Protein AF-A0A972QP49-F1 (afdb_monomer_lite)

Sequence (184 aa):
MRCVERIPEIHWDFEPEIQDFLKHLTIIGGDRYFTYPRGTHGQELFQLDYVVWTLRRYCQDLHWLKNLGEGHRDDRYNDYIRRLQSEDCRKKANKFRLFHKGHLEKVLDTKKFLTQREQLVYKNFYYGSYKKHKMKFQSTATSATPSHFLHPALYPWMKERVKLSSEVKDHFETGSKHLRRADP

Secondary structure (DSSP, 8-state):
-TTTTT-TT------HHHHHHHHHHHHHHH-TT--S-EEE-S-HHHHHHHHHHHHHTT-S-SHHHHHS-SS-HHHHHHHHHHHHHSHHHHHTGGG---SS--HHHHHHH-GGGHHHHHHHHTT-SSSSSS-----------EEE--HHHH-GGGHHHHHHHS---HHHHHHHHH-------B--

pLDDT: mean 83.38, std 10.48, range [48.72, 93.19]

Foldseek 3Di:
DVVVPPPPLADQPDDVLLVLLVVLCVVVVVCPPQLFKAKDFQCNVQSVLVNVLSVVLVPAPLVVQQVPDPDCRVVSSVVSSCVSNDPVCVVPQQPDAYPPHDPVNCCQPDPPNVVVLCVNPPPHQRHDPDGDDDDDGDGDMDIDGDPCVVPVVCVVVCVVPDDDDPLSVCCSPVVDPDDDYSYD

Structure (mmCIF, N/CA/C/O backbone):
data_AF-A0A972QP49-F1
#
_entry.id   AF-A0A972QP49-F1
#
loop_
_atom_site.group_PDB
_atom_site.id
_atom_site.type_symbol
_atom_site.label_atom_id
_atom_site.label_alt_id
_atom_site.label_comp_id
_atom_site.label_asym_id
_atom_site.label_entity_id
_atom_site.label_seq_id
_atom_site.pdbx_PDB_ins_code
_atom_site.Cartn_x
_atom_site.Cartn_y
_atom_site.Cartn_z
_atom_site.occupancy
_atom_site.B_iso_or_equiv
_atom_site.auth_seq_id
_atom_site.auth_comp_id
_atom_site.auth_asym_id
_atom_site.auth_atom_id
_atom_site.pdbx_PDB_model_num
ATOM 1 N N . MET A 1 1 ? 5.228 4.739 7.752 1.00 53.97 1 MET A N 1
ATOM 2 C CA . MET A 1 1 ? 6.006 5.420 6.690 1.00 53.97 1 MET A CA 1
ATOM 3 C C . MET A 1 1 ? 7.479 5.650 7.003 1.00 53.97 1 MET A C 1
ATOM 5 O O . MET A 1 1 ? 8.282 5.419 6.110 1.00 53.97 1 MET A O 1
ATOM 9 N N . ARG A 1 2 ? 7.860 5.988 8.248 1.00 56.00 2 ARG A N 1
ATOM 10 C CA . ARG A 1 2 ? 9.247 6.353 8.609 1.00 56.00 2 ARG A CA 1
ATOM 11 C C . ARG A 1 2 ? 10.360 5.393 8.152 1.00 56.00 2 ARG A C 1
ATOM 13 O O . ARG A 1 2 ? 11.491 5.833 8.053 1.00 56.00 2 ARG A O 1
ATOM 20 N N . CYS A 1 3 ? 10.099 4.104 7.915 1.00 58.59 3 CYS A N 1
ATOM 21 C CA . CYS A 1 3 ? 11.145 3.160 7.496 1.00 58.59 3 CYS A CA 1
ATOM 22 C C . CYS A 1 3 ? 11.527 3.280 6.013 1.00 58.59 3 CYS A C 1
ATOM 24 O O . CYS A 1 3 ? 12.680 3.054 5.675 1.00 58.59 3 CYS A O 1
ATOM 26 N N . VAL A 1 4 ? 10.579 3.636 5.142 1.00 63.41 4 VAL A N 1
ATOM 27 C CA . VAL A 1 4 ? 10.794 3.705 3.685 1.00 63.41 4 VAL A CA 1
ATOM 28 C C . VAL A 1 4 ? 11.496 5.019 3.318 1.00 63.41 4 VAL A C 1
ATOM 30 O O . VAL A 1 4 ? 12.467 5.028 2.570 1.00 63.41 4 VAL A O 1
ATOM 33 N N . GLU A 1 5 ? 11.091 6.112 3.965 1.00 67.25 5 GLU A N 1
ATOM 34 C CA . GLU A 1 5 ? 11.687 7.453 3.835 1.00 67.25 5 GLU A CA 1
ATOM 35 C C . GLU A 1 5 ? 13.118 7.550 4.393 1.00 67.25 5 GLU A C 1
ATOM 37 O O . GLU A 1 5 ? 13.826 8.511 4.118 1.00 67.25 5 GLU A O 1
ATOM 42 N N . ARG A 1 6 ? 13.558 6.563 5.184 1.00 70.19 6 ARG A N 1
ATOM 43 C CA . ARG A 1 6 ? 14.915 6.503 5.753 1.00 70.19 6 ARG A CA 1
ATOM 44 C C . ARG A 1 6 ? 15.971 5.998 4.780 1.00 70.19 6 ARG A C 1
ATOM 46 O O . ARG A 1 6 ? 17.138 6.002 5.150 1.00 70.19 6 ARG A O 1
ATOM 53 N N . ILE A 1 7 ? 15.586 5.539 3.590 1.00 73.19 7 ILE A N 1
ATOM 54 C CA . ILE A 1 7 ? 16.532 5.129 2.552 1.00 73.19 7 ILE A CA 1
ATOM 55 C C . ILE A 1 7 ? 17.026 6.417 1.879 1.00 73.19 7 ILE A C 1
ATOM 57 O O . ILE A 1 7 ? 16.285 6.990 1.082 1.00 73.19 7 ILE A O 1
ATOM 61 N N . PRO A 1 8 ? 18.242 6.902 2.199 1.00 68.12 8 PRO A N 1
ATOM 62 C CA . PRO A 1 8 ? 18.666 8.260 1.847 1.00 68.12 8 PRO A CA 1
ATOM 63 C C . PRO A 1 8 ? 18.851 8.451 0.338 1.00 68.12 8 PRO A C 1
ATOM 65 O O . PRO A 1 8 ? 18.890 9.569 -0.157 1.00 68.12 8 PRO A O 1
ATOM 68 N N . GLU A 1 9 ? 18.967 7.349 -0.395 1.00 71.00 9 GLU A N 1
ATOM 69 C CA . GLU A 1 9 ? 19.316 7.327 -1.810 1.00 71.00 9 GLU A CA 1
ATOM 70 C C . GLU A 1 9 ? 18.086 7.376 -2.726 1.00 71.00 9 GLU A C 1
ATOM 72 O O . GLU A 1 9 ? 18.223 7.585 -3.933 1.00 71.00 9 GLU A O 1
ATOM 77 N N . ILE A 1 10 ? 16.887 7.162 -2.173 1.00 72.56 10 ILE A N 1
ATOM 78 C CA . ILE A 1 10 ? 15.637 7.137 -2.930 1.00 72.56 10 ILE A CA 1
ATOM 79 C C . ILE A 1 10 ? 14.819 8.372 -2.572 1.00 72.56 10 ILE A C 1
ATOM 81 O O . ILE A 1 10 ? 14.261 8.484 -1.481 1.00 72.56 10 ILE A O 1
ATOM 85 N N . HIS A 1 11 ? 14.683 9.274 -3.540 1.00 79.06 11 HIS A N 1
ATOM 86 C CA . HIS A 1 11 ? 13.679 10.328 -3.482 1.00 79.06 11 HIS A CA 1
ATOM 87 C C . HIS A 1 11 ? 12.328 9.748 -3.907 1.00 79.06 11 HIS A C 1
ATOM 89 O O . HIS A 1 11 ? 12.090 9.457 -5.081 1.00 79.06 11 HIS A O 1
ATOM 95 N N . TRP A 1 12 ? 11.453 9.527 -2.934 1.00 81.75 12 TRP A N 1
ATOM 96 C CA . TRP A 1 12 ? 10.119 8.987 -3.173 1.00 81.75 12 TRP A CA 1
ATOM 97 C C . TRP A 1 12 ? 9.227 10.037 -3.841 1.00 81.75 12 TRP A C 1
ATOM 99 O O . TRP A 1 12 ? 9.130 11.164 -3.367 1.00 81.75 12 TRP A O 1
ATOM 109 N N . ASP A 1 13 ? 8.554 9.661 -4.929 1.00 87.88 13 ASP A N 1
ATOM 110 C CA . ASP A 1 13 ? 7.643 10.518 -5.702 1.00 87.88 13 ASP A CA 1
ATOM 111 C C . ASP A 1 13 ? 6.165 10.273 -5.345 1.00 87.88 13 ASP A C 1
ATOM 113 O O . ASP A 1 13 ? 5.282 10.385 -6.200 1.00 87.88 13 ASP A O 1
ATOM 117 N N . PHE A 1 14 ? 5.898 9.869 -4.098 1.00 87.00 14 PHE A N 1
ATOM 118 C CA . PHE A 1 14 ? 4.553 9.510 -3.656 1.00 87.00 14 PHE A CA 1
ATOM 119 C C . PHE A 1 14 ? 3.642 10.729 -3.623 1.00 87.00 14 PHE A C 1
ATOM 121 O O . PHE A 1 14 ? 3.923 11.711 -2.938 1.00 87.00 14 PHE A O 1
ATOM 128 N N . GLU A 1 15 ? 2.517 10.608 -4.316 1.00 88.81 15 GLU A N 1
ATOM 129 C CA . GLU A 1 15 ? 1.426 11.572 -4.261 1.00 88.81 15 GLU A CA 1
ATOM 130 C C . GLU A 1 15 ? 0.813 11.605 -2.846 1.00 88.81 15 GLU A C 1
ATOM 132 O O . GLU A 1 15 ? 0.818 10.570 -2.162 1.00 88.81 15 GLU A O 1
ATOM 137 N N . PRO A 1 16 ? 0.300 12.758 -2.378 1.00 88.62 16 PRO A N 1
ATOM 138 C CA . PRO A 1 16 ? -0.298 12.889 -1.046 1.00 88.62 16 PRO A CA 1
ATOM 139 C C . PRO A 1 16 ? -1.346 11.812 -0.737 1.00 88.62 16 PRO A C 1
ATOM 141 O O . PRO A 1 16 ? -1.342 11.232 0.348 1.00 88.62 16 PRO A O 1
ATOM 144 N N . GLU A 1 17 ? -2.159 11.450 -1.726 1.00 86.94 17 GLU A N 1
ATOM 145 C CA . GLU A 1 17 ? -3.214 10.442 -1.626 1.00 86.94 17 GLU A CA 1
ATOM 146 C C . GLU A 1 17 ? -2.651 9.052 -1.283 1.00 86.94 17 GLU A C 1
ATOM 148 O O . GLU A 1 17 ? -3.228 8.308 -0.490 1.00 86.94 17 GLU A O 1
ATOM 153 N N . ILE A 1 18 ? -1.483 8.700 -1.834 1.00 87.75 18 ILE A N 1
ATOM 154 C CA . ILE A 1 18 ? -0.778 7.451 -1.507 1.00 87.75 18 ILE A CA 1
ATOM 155 C C . ILE A 1 18 ? -0.287 7.492 -0.063 1.00 87.75 18 ILE A C 1
ATOM 157 O O . ILE A 1 18 ? -0.336 6.479 0.641 1.00 87.75 18 ILE A O 1
ATOM 161 N N . GLN A 1 19 ? 0.207 8.650 0.380 1.00 87.44 19 GLN A N 1
ATOM 162 C CA . GLN A 1 19 ? 0.692 8.804 1.744 1.00 87.44 19 GLN A CA 1
ATOM 163 C C . GLN A 1 19 ? -0.434 8.643 2.757 1.00 87.44 19 GLN A C 1
ATOM 165 O O . GLN A 1 19 ? -0.262 7.940 3.756 1.00 87.44 19 GLN A O 1
ATOM 170 N N . ASP A 1 20 ? -1.586 9.239 2.482 1.00 87.81 20 ASP A N 1
ATOM 171 C CA . ASP A 1 20 ? -2.754 9.144 3.347 1.00 87.81 20 ASP A CA 1
ATOM 172 C C . ASP A 1 20 ? -3.326 7.728 3.359 1.00 87.81 20 ASP A C 1
ATOM 174 O O . ASP A 1 20 ? -3.535 7.169 4.439 1.00 87.81 20 ASP A O 1
ATOM 178 N N . PHE A 1 21 ? -3.408 7.065 2.202 1.00 88.88 21 PHE A N 1
ATOM 179 C CA . PHE A 1 21 ? -3.823 5.665 2.143 1.00 88.88 21 PHE A CA 1
ATOM 180 C C . PHE A 1 21 ? -2.862 4.726 2.896 1.00 88.88 21 PHE A C 1
ATOM 182 O O . PHE A 1 21 ? -3.279 3.809 3.601 1.00 88.88 21 PHE A O 1
ATOM 189 N N . LEU A 1 22 ? -1.550 4.959 2.826 1.00 87.19 22 LEU A N 1
ATOM 190 C CA . LEU A 1 22 ? -0.567 4.183 3.588 1.00 87.19 22 LEU A CA 1
ATOM 191 C C . LEU A 1 22 ? -0.640 4.447 5.100 1.00 87.19 22 LEU A C 1
ATOM 193 O O . LEU A 1 22 ? -0.428 3.522 5.894 1.00 87.19 22 LEU A O 1
ATOM 197 N N . LYS A 1 23 ? -0.941 5.681 5.528 1.00 85.94 23 LYS A N 1
ATOM 198 C CA . LYS A 1 23 ? -1.236 5.983 6.940 1.00 85.94 23 LYS A CA 1
ATOM 199 C C . LYS A 1 23 ? -2.494 5.237 7.381 1.00 85.94 23 LYS A C 1
ATOM 201 O O . LYS A 1 23 ? -2.457 4.582 8.421 1.00 85.94 23 LYS A O 1
ATOM 206 N N . HIS A 1 24 ? -3.544 5.264 6.563 1.00 85.06 24 HIS A N 1
ATOM 207 C CA . HIS A 1 24 ? -4.782 4.523 6.781 1.00 85.06 24 HIS A CA 1
ATOM 208 C C . HIS A 1 24 ? -4.517 3.013 6.940 1.00 85.06 24 HIS A C 1
ATOM 210 O O . HIS A 1 24 ? -4.873 2.432 7.966 1.00 85.06 24 HIS A O 1
ATOM 216 N N . LEU A 1 25 ? -3.768 2.390 6.020 1.00 86.38 25 LEU A N 1
ATOM 217 C CA . LEU A 1 25 ? -3.362 0.981 6.126 1.00 86.38 25 LEU A CA 1
ATOM 218 C C . LEU A 1 25 ? -2.508 0.688 7.365 1.00 86.38 25 LEU A C 1
ATOM 220 O O . LEU A 1 25 ? -2.619 -0.392 7.939 1.00 86.38 25 LEU A O 1
ATOM 224 N N . THR A 1 26 ? -1.653 1.620 7.793 1.00 85.06 26 THR A N 1
ATOM 225 C CA . THR A 1 26 ? -0.841 1.450 9.011 1.00 85.06 26 THR A CA 1
ATOM 226 C C . THR A 1 26 ? -1.723 1.421 10.258 1.00 85.06 26 THR A C 1
ATOM 228 O O . THR A 1 26 ? -1.495 0.609 11.154 1.00 85.06 26 THR A O 1
ATOM 231 N N . ILE A 1 27 ? -2.733 2.291 10.305 1.00 80.69 27 ILE A N 1
ATOM 232 C CA . ILE A 1 27 ? -3.699 2.360 11.402 1.00 80.69 27 ILE A CA 1
ATOM 233 C C . ILE A 1 27 ? -4.518 1.062 11.437 1.00 80.69 27 ILE A C 1
ATOM 235 O O . ILE A 1 27 ? -4.510 0.373 12.460 1.00 80.69 27 ILE A O 1
ATOM 239 N N . ILE A 1 28 ? -5.128 0.671 10.310 1.00 81.19 28 ILE A N 1
ATOM 240 C CA . ILE A 1 28 ? -5.967 -0.537 10.217 1.00 81.19 28 ILE A CA 1
ATOM 241 C C . ILE A 1 28 ? -5.160 -1.819 10.425 1.00 81.19 28 ILE A C 1
ATOM 243 O O . ILE A 1 28 ? -5.563 -2.681 11.201 1.00 81.19 28 ILE A O 1
ATOM 247 N N . GLY A 1 29 ? -4.012 -1.958 9.763 1.00 79.56 29 GLY A N 1
ATOM 248 C CA . GLY A 1 29 ? -3.168 -3.150 9.858 1.00 79.56 29 GLY A CA 1
ATOM 249 C C . GLY A 1 29 ? -2.557 -3.351 11.246 1.00 79.56 29 GLY A C 1
ATOM 250 O O . GLY A 1 29 ? -2.300 -4.488 11.644 1.00 79.56 29 GLY A O 1
ATOM 251 N N . GLY A 1 30 ? -2.347 -2.266 12.000 1.00 80.25 30 GLY A N 1
ATOM 252 C CA . GLY A 1 30 ? -1.924 -2.326 13.399 1.00 80.25 30 GLY A CA 1
ATOM 253 C C . GLY A 1 30 ? -3.036 -2.761 14.359 1.00 80.25 30 GLY A C 1
ATOM 254 O O . GLY A 1 30 ? -2.748 -3.311 15.423 1.00 80.25 30 GLY A O 1
ATOM 255 N N . ASP A 1 31 ? -4.300 -2.564 13.984 1.00 83.38 31 ASP A N 1
ATOM 256 C CA . ASP A 1 31 ? -5.467 -2.874 14.807 1.00 83.38 31 ASP A CA 1
ATOM 257 C C . ASP A 1 31 ? -5.996 -4.291 14.571 1.00 83.38 31 ASP A C 1
ATOM 259 O O . ASP A 1 31 ? -7.045 -4.530 13.966 1.00 83.38 31 ASP A O 1
ATOM 263 N N . ARG A 1 32 ? -5.254 -5.270 15.092 1.00 82.19 32 ARG A N 1
ATOM 264 C CA . ARG A 1 32 ? -5.611 -6.691 14.972 1.00 82.19 32 ARG A CA 1
ATOM 265 C C . ARG A 1 32 ? -6.943 -7.045 15.647 1.00 82.19 32 ARG A C 1
ATOM 267 O O . ARG A 1 32 ? -7.587 -8.000 15.222 1.00 82.19 32 ARG A O 1
ATOM 274 N N . TYR A 1 33 ? -7.338 -6.317 16.691 1.00 87.00 33 TYR A N 1
ATOM 275 C CA . TYR A 1 33 ? -8.492 -6.664 17.530 1.00 87.00 33 TYR A CA 1
ATOM 276 C C . TYR A 1 33 ? -9.730 -5.809 17.267 1.00 87.00 33 TYR A C 1
ATOM 278 O O . TYR A 1 33 ? -10.685 -5.895 18.034 1.00 87.00 33 TYR A O 1
ATOM 286 N N . PHE A 1 34 ? -9.730 -5.023 16.186 1.00 87.94 34 PHE A N 1
ATOM 287 C CA . PHE A 1 34 ? -10.838 -4.145 15.825 1.00 87.94 34 PHE A CA 1
ATOM 288 C C . PHE A 1 34 ? -11.266 -3.262 17.010 1.00 87.94 34 PHE A C 1
ATOM 290 O O . PHE A 1 34 ? -12.358 -3.379 17.564 1.00 87.94 34 PHE A O 1
ATOM 297 N N . THR A 1 35 ? -10.336 -2.421 17.450 1.00 87.81 35 THR A N 1
ATOM 298 C CA . THR A 1 35 ? -10.431 -1.630 18.678 1.00 87.81 35 THR A CA 1
ATOM 299 C C . THR A 1 35 ? -11.028 -0.242 18.471 1.00 87.81 35 THR A C 1
ATOM 301 O O . THR A 1 35 ? -11.340 0.414 19.455 1.00 87.81 35 THR A O 1
ATOM 304 N N . TYR A 1 36 ? -11.249 0.210 17.234 1.00 86.94 36 TYR A N 1
ATOM 305 C CA . TYR A 1 36 ? -11.939 1.473 16.940 1.00 86.94 36 TYR A CA 1
ATOM 306 C C . TYR A 1 36 ? -12.906 1.340 15.748 1.00 86.94 36 TYR A C 1
ATOM 308 O O . TYR A 1 36 ? -12.739 0.451 14.909 1.00 86.94 36 TYR A O 1
ATOM 316 N N . PRO A 1 37 ? -13.937 2.205 15.652 1.00 87.00 37 PRO A N 1
ATOM 317 C CA . PRO A 1 37 ? -14.838 2.236 14.502 1.00 87.00 37 PRO A CA 1
ATOM 318 C C . PRO A 1 37 ? -14.092 2.518 13.200 1.00 87.00 37 PRO A C 1
ATOM 320 O O . PRO A 1 37 ? -13.233 3.398 13.156 1.00 87.00 37 PRO A O 1
ATOM 323 N N . ARG A 1 38 ? -14.442 1.798 12.133 1.00 86.38 38 ARG A N 1
ATOM 324 C CA . ARG A 1 38 ? -13.802 1.949 10.819 1.00 86.38 38 ARG A CA 1
ATOM 325 C C . ARG A 1 38 ? -14.816 1.930 9.688 1.00 86.38 38 ARG A C 1
ATOM 327 O O . ARG A 1 38 ? -15.852 1.269 9.798 1.00 86.38 38 ARG A O 1
ATOM 334 N N . GLY A 1 39 ? -14.484 2.635 8.615 1.00 84.56 39 GLY A N 1
ATOM 335 C CA . GLY A 1 39 ? -15.259 2.710 7.385 1.00 84.56 39 GLY A CA 1
ATOM 336 C C . GLY A 1 39 ? -14.422 2.336 6.166 1.00 84.56 39 GLY A C 1
ATOM 337 O O . GLY A 1 39 ? -13.199 2.432 6.179 1.00 84.56 39 GLY A O 1
ATOM 338 N N . THR A 1 40 ? -15.103 1.900 5.115 1.00 84.00 40 THR A N 1
ATOM 339 C CA . THR A 1 40 ? -14.573 1.763 3.755 1.00 84.00 40 THR A CA 1
ATOM 340 C C . THR A 1 40 ? -15.563 2.412 2.792 1.00 84.00 40 THR A C 1
ATOM 342 O O . THR A 1 40 ? -16.772 2.362 3.020 1.00 84.00 40 THR A O 1
ATOM 345 N N . HIS A 1 41 ? -15.054 3.029 1.734 1.00 81.56 41 HIS A N 1
ATOM 346 C CA . HIS A 1 41 ? -15.766 3.771 0.699 1.00 81.56 41 HIS A CA 1
ATOM 347 C C . HIS A 1 41 ? -15.783 3.037 -0.660 1.00 81.56 41 HIS A C 1
ATOM 349 O O . HIS A 1 41 ? -16.458 3.476 -1.594 1.00 81.56 41 HIS A O 1
ATOM 355 N N . GLY A 1 42 ? -15.101 1.893 -0.778 1.00 83.31 42 GLY A N 1
ATOM 356 C CA . GLY A 1 42 ? -15.203 0.958 -1.905 1.00 83.31 42 GLY A CA 1
ATOM 357 C C . GLY A 1 42 ? -14.136 1.122 -2.993 1.00 83.31 42 GLY A C 1
ATOM 358 O O . GLY A 1 42 ? -14.157 0.380 -3.978 1.00 83.31 42 GLY A O 1
ATOM 359 N N . GLN A 1 43 ? -13.200 2.062 -2.838 1.00 84.94 43 GLN A N 1
ATOM 360 C CA . GLN A 1 43 ? -12.075 2.276 -3.762 1.00 84.94 43 GLN A CA 1
ATOM 361 C C . GLN A 1 43 ? -10.740 1.730 -3.234 1.00 84.94 43 GLN A C 1
ATOM 363 O O . GLN A 1 43 ? -9.732 1.775 -3.938 1.00 84.94 43 GLN A O 1
ATOM 368 N N . GLU A 1 44 ? -10.725 1.152 -2.035 1.00 86.31 44 GLU A N 1
ATOM 369 C CA . GLU A 1 44 ? -9.509 0.752 -1.325 1.00 86.31 44 GLU A CA 1
ATOM 370 C C . GLU A 1 44 ? -8.731 -0.318 -2.081 1.00 86.31 44 GLU A C 1
ATOM 372 O O . GLU A 1 44 ? -7.508 -0.309 -2.056 1.00 86.31 44 GLU A O 1
ATOM 377 N N . LEU A 1 45 ? -9.407 -1.226 -2.794 1.00 85.88 45 LEU A N 1
ATOM 378 C CA . LEU A 1 45 ? -8.722 -2.222 -3.625 1.00 85.88 45 LEU A CA 1
ATOM 379 C C . LEU A 1 45 ? -7.965 -1.569 -4.786 1.00 85.88 45 LEU A C 1
ATOM 381 O O . LEU A 1 45 ? -6.844 -1.965 -5.092 1.00 85.88 45 LEU A O 1
ATOM 385 N N . PHE A 1 46 ? -8.551 -0.542 -5.406 1.00 87.69 46 PHE A N 1
ATOM 386 C CA . PHE A 1 46 ? -7.883 0.211 -6.466 1.00 87.69 46 PHE A CA 1
ATOM 387 C C . PHE A 1 46 ? -6.705 1.019 -5.912 1.00 87.69 46 PHE A C 1
ATOM 389 O O . PHE A 1 46 ? -5.622 1.007 -6.501 1.00 87.69 46 PHE A O 1
ATOM 396 N N . GLN A 1 47 ? -6.900 1.684 -4.770 1.00 89.62 47 GLN A N 1
ATOM 397 C CA . GLN A 1 47 ? -5.834 2.403 -4.074 1.00 89.62 47 GLN A CA 1
ATOM 398 C C . GLN A 1 47 ? -4.713 1.443 -3.658 1.00 89.62 47 GLN A C 1
ATOM 400 O O . GLN A 1 47 ? -3.543 1.747 -3.865 1.00 89.62 47 GLN A O 1
ATOM 405 N N . LEU A 1 48 ? -5.045 0.248 -3.167 1.00 89.88 48 LEU A N 1
ATOM 406 C CA . LEU A 1 48 ? -4.078 -0.783 -2.803 1.00 89.88 48 LEU A CA 1
ATOM 407 C C . LEU A 1 48 ? -3.263 -1.245 -4.007 1.00 89.88 48 LEU A C 1
ATOM 409 O O . LEU A 1 48 ? -2.036 -1.259 -3.932 1.00 89.88 48 LEU A O 1
ATOM 413 N N . ASP A 1 49 ? -3.916 -1.571 -5.122 1.00 90.75 49 ASP A N 1
ATOM 414 C CA . ASP A 1 49 ? -3.230 -1.942 -6.359 1.00 90.75 49 ASP A CA 1
ATOM 415 C C . ASP A 1 49 ? -2.286 -0.828 -6.839 1.00 90.75 49 ASP A C 1
ATOM 417 O O . ASP A 1 49 ? -1.156 -1.109 -7.257 1.00 90.75 49 ASP A O 1
ATOM 421 N N . TYR A 1 50 ? -2.721 0.433 -6.732 1.00 91.44 50 TYR A N 1
ATOM 422 C CA . TYR A 1 50 ? -1.905 1.594 -7.076 1.00 91.44 50 TYR A CA 1
ATOM 423 C C . TYR A 1 50 ? -0.685 1.729 -6.167 1.00 91.44 50 TYR A C 1
ATOM 425 O O . TYR A 1 50 ? 0.441 1.823 -6.653 1.00 91.44 50 TYR A O 1
ATOM 433 N N . VAL A 1 51 ? -0.888 1.686 -4.850 1.00 91.81 51 VAL A N 1
ATOM 434 C CA . VAL A 1 51 ? 0.183 1.789 -3.854 1.00 91.81 51 VAL A CA 1
ATOM 435 C C . VAL A 1 51 ? 1.189 0.655 -4.017 1.00 91.81 51 VAL A C 1
ATOM 437 O O . VAL A 1 51 ? 2.394 0.905 -4.019 1.00 91.81 51 VAL A O 1
ATOM 440 N N . VAL A 1 52 ? 0.724 -0.579 -4.221 1.00 91.31 52 VAL A N 1
ATOM 441 C CA . VAL A 1 52 ? 1.599 -1.734 -4.459 1.00 91.31 52 VAL A CA 1
ATOM 442 C C . VAL A 1 52 ? 2.437 -1.530 -5.718 1.00 91.31 52 VAL A C 1
ATOM 444 O O . VAL A 1 52 ? 3.646 -1.761 -5.682 1.00 91.31 52 VAL A O 1
ATOM 447 N N . TRP A 1 53 ? 1.837 -1.081 -6.824 1.00 92.75 53 TRP A N 1
ATOM 448 C CA . TRP A 1 53 ? 2.586 -0.783 -8.047 1.00 92.75 53 TRP A CA 1
ATOM 449 C C . TRP A 1 53 ? 3.609 0.344 -7.834 1.00 92.75 53 TRP A C 1
ATOM 451 O O . TRP A 1 53 ? 4.771 0.204 -8.222 1.00 92.75 53 TRP A O 1
ATOM 461 N N . THR A 1 54 ? 3.205 1.419 -7.158 1.00 91.88 54 THR A N 1
ATOM 462 C CA . THR A 1 54 ? 4.053 2.573 -6.843 1.00 91.88 54 THR A CA 1
ATOM 463 C C . THR A 1 54 ? 5.270 2.165 -6.022 1.00 91.88 54 THR A C 1
ATOM 465 O O . THR A 1 54 ? 6.388 2.513 -6.400 1.00 91.88 54 THR A O 1
ATOM 468 N N . LEU A 1 55 ? 5.076 1.389 -4.951 1.00 89.56 55 LEU A N 1
ATOM 469 C CA . LEU A 1 55 ? 6.162 0.862 -4.120 1.00 89.56 55 LEU A CA 1
ATOM 470 C C . LEU A 1 55 ? 7.069 -0.067 -4.922 1.00 89.56 55 LEU A C 1
ATOM 472 O O . LEU A 1 55 ? 8.293 0.065 -4.891 1.00 89.56 55 LEU A O 1
ATOM 476 N N . ARG A 1 56 ? 6.465 -0.974 -5.698 1.00 89.88 56 ARG A N 1
ATOM 477 C CA . ARG A 1 56 ? 7.191 -1.971 -6.482 1.00 89.88 56 ARG A CA 1
ATOM 478 C C . ARG A 1 56 ? 8.198 -1.350 -7.442 1.00 89.88 56 ARG A C 1
ATOM 480 O O . ARG A 1 56 ? 9.238 -1.967 -7.654 1.00 89.88 56 ARG A O 1
ATOM 487 N N . ARG A 1 57 ? 7.947 -0.153 -7.993 1.00 90.81 57 ARG A N 1
ATOM 488 C CA . ARG A 1 57 ? 8.921 0.550 -8.854 1.00 90.81 57 ARG A CA 1
ATOM 489 C C . ARG A 1 57 ? 10.313 0.640 -8.223 1.00 90.81 57 ARG A C 1
ATOM 491 O O . ARG A 1 57 ? 11.305 0.570 -8.942 1.00 90.81 57 ARG A O 1
ATOM 498 N N . TYR A 1 58 ? 10.381 0.728 -6.900 1.00 87.56 58 TYR A N 1
ATOM 499 C CA . TYR A 1 58 ? 11.615 0.884 -6.135 1.00 87.56 58 TYR A CA 1
ATOM 500 C C . TYR A 1 58 ? 12.114 -0.419 -5.491 1.00 87.56 58 TYR A C 1
ATOM 502 O O . TYR A 1 58 ? 13.241 -0.469 -5.012 1.00 87.56 58 TYR A O 1
ATOM 510 N N . CYS A 1 59 ? 11.323 -1.497 -5.509 1.00 84.62 59 CYS A N 1
ATOM 511 C CA . CYS A 1 59 ? 11.680 -2.796 -4.926 1.00 84.62 59 CYS A CA 1
ATOM 512 C C . CYS A 1 59 ? 12.564 -3.637 -5.864 1.00 84.62 59 CYS A C 1
ATOM 514 O O . CYS A 1 59 ? 12.202 -4.744 -6.262 1.00 84.62 59 CYS A O 1
ATOM 516 N N . GLN A 1 60 ? 13.718 -3.101 -6.241 1.00 85.19 60 GLN A N 1
ATOM 517 C CA . GLN A 1 60 ? 14.724 -3.775 -7.059 1.00 85.19 60 GLN A CA 1
ATOM 518 C C . GLN A 1 60 ? 16.122 -3.410 -6.565 1.00 85.19 60 GLN A C 1
ATOM 520 O O . GLN A 1 60 ? 16.286 -2.422 -5.853 1.00 85.19 60 GLN A O 1
ATOM 525 N N . ASP A 1 61 ? 17.125 -4.208 -6.927 1.00 79.94 61 ASP A N 1
ATOM 526 C CA . ASP A 1 61 ? 18.511 -3.908 -6.573 1.00 79.94 61 ASP A CA 1
ATOM 527 C C . ASP A 1 61 ? 19.019 -2.705 -7.382 1.00 79.94 61 ASP A C 1
ATOM 529 O O . ASP A 1 61 ? 19.501 -2.829 -8.507 1.00 79.94 61 ASP A O 1
ATOM 533 N N . LEU A 1 62 ? 18.854 -1.511 -6.813 1.00 78.19 62 LEU A N 1
ATOM 534 C CA . LEU A 1 62 ? 19.332 -0.263 -7.403 1.00 78.19 62 LEU A CA 1
ATOM 535 C C . LEU A 1 62 ? 20.837 -0.056 -7.163 1.00 78.19 62 LEU A C 1
ATOM 537 O O . LEU A 1 62 ? 21.472 0.697 -7.900 1.00 78.19 62 LEU A O 1
ATOM 541 N N . HIS A 1 63 ? 21.429 -0.740 -6.177 1.00 73.50 63 HIS A N 1
ATOM 542 C CA . HIS A 1 63 ? 22.866 -0.673 -5.903 1.00 73.50 63 HIS A CA 1
ATOM 543 C C . HIS A 1 63 ? 23.676 -1.420 -6.961 1.00 73.50 63 HIS A C 1
ATOM 545 O O . HIS A 1 63 ? 24.789 -1.006 -7.280 1.00 73.50 63 HIS A O 1
ATOM 551 N N . TRP A 1 64 ? 23.109 -2.458 -7.578 1.00 71.69 64 TRP A N 1
ATOM 552 C CA . TRP A 1 64 ? 23.719 -3.112 -8.734 1.00 71.69 64 TRP A CA 1
ATOM 553 C C . TRP A 1 64 ? 24.067 -2.120 -9.860 1.00 71.69 64 TRP A C 1
ATOM 555 O O . TRP A 1 64 ? 25.149 -2.209 -10.440 1.00 71.69 64 TRP A O 1
ATOM 565 N N . LEU A 1 65 ? 23.216 -1.115 -10.117 1.00 67.25 65 LEU A N 1
ATOM 566 C CA . LEU A 1 65 ? 23.490 -0.068 -11.115 1.00 67.25 65 LEU A CA 1
ATOM 567 C C . LEU A 1 65 ? 24.710 0.789 -10.748 1.00 67.25 65 LEU A C 1
ATOM 569 O O . LEU A 1 65 ? 25.445 1.210 -11.641 1.00 67.25 65 LEU A O 1
ATOM 573 N N . LYS A 1 66 ? 24.963 0.995 -9.448 1.00 65.81 66 LYS A N 1
ATOM 574 C CA . LYS A 1 66 ? 26.159 1.697 -8.956 1.00 65.81 66 LYS A CA 1
ATOM 575 C C . LYS A 1 66 ? 27.431 0.878 -9.178 1.00 65.81 66 LYS A C 1
ATOM 577 O O . LYS A 1 66 ? 28.499 1.454 -9.340 1.00 65.81 66 LYS A O 1
ATOM 582 N N . ASN A 1 67 ? 27.333 -0.449 -9.232 1.00 65.88 67 ASN A N 1
ATOM 583 C CA . ASN A 1 67 ? 28.487 -1.343 -9.366 1.00 65.88 67 ASN A CA 1
ATOM 584 C C . ASN A 1 67 ? 28.850 -1.664 -10.829 1.00 65.88 67 ASN A C 1
ATOM 586 O O . ASN A 1 67 ? 29.861 -2.318 -11.079 1.00 65.88 67 ASN A O 1
ATOM 590 N N . LEU A 1 68 ? 28.068 -1.194 -11.810 1.00 60.38 68 LEU A N 1
ATOM 591 C CA . LEU A 1 68 ? 28.211 -1.567 -13.220 1.00 60.38 68 LEU A CA 1
ATOM 592 C C . LEU A 1 68 ? 29.263 -0.739 -13.991 1.00 60.38 68 LEU A C 1
ATOM 594 O O . LEU A 1 68 ? 28.963 -0.192 -15.047 1.00 60.38 68 LEU A O 1
ATOM 598 N N . GLY A 1 69 ? 30.502 -0.654 -13.504 1.00 54.62 69 GLY A N 1
ATOM 599 C CA . GLY A 1 69 ? 31.656 -0.126 -14.258 1.00 54.62 69 GLY A CA 1
ATOM 600 C C . GLY A 1 69 ? 32.165 1.256 -13.828 1.00 54.62 69 GLY A C 1
ATOM 601 O O . GLY A 1 69 ? 31.405 2.110 -13.370 1.00 54.62 69 GLY A O 1
ATOM 602 N N . GLU A 1 70 ? 33.477 1.462 -13.968 1.00 52.78 70 GLU A N 1
ATOM 603 C CA . GLU A 1 70 ? 34.185 2.691 -13.592 1.00 52.78 70 GLU A CA 1
ATOM 604 C C . GLU A 1 70 ? 33.842 3.860 -14.535 1.00 52.78 70 GLU A C 1
ATOM 606 O O . GLU A 1 70 ? 33.816 3.700 -15.752 1.00 52.78 70 GLU A O 1
ATOM 611 N N . GLY A 1 71 ? 33.550 5.039 -13.969 1.00 59.44 71 GLY A N 1
ATOM 612 C CA . GLY A 1 71 ? 33.421 6.312 -14.702 1.00 59.44 71 GLY A CA 1
ATOM 613 C C . GLY A 1 71 ? 32.013 6.923 -14.783 1.00 59.4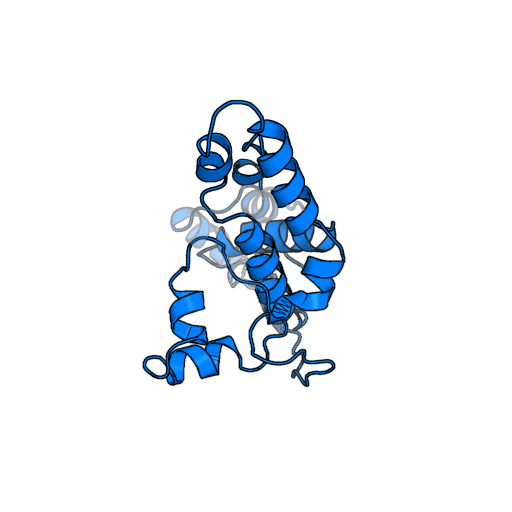4 71 GLY A C 1
ATOM 614 O O . GLY A 1 71 ? 31.891 8.133 -14.663 1.00 59.44 71 GLY A O 1
ATOM 615 N N . HIS A 1 72 ? 30.946 6.119 -14.896 1.00 57.50 72 HIS A N 1
ATOM 616 C CA . HIS A 1 72 ? 29.560 6.608 -15.100 1.00 57.50 72 HIS A CA 1
ATOM 617 C C . HIS A 1 72 ? 28.545 5.962 -14.140 1.00 57.50 72 HIS A C 1
ATOM 619 O O . HIS A 1 72 ? 27.515 5.421 -14.563 1.00 57.50 72 HIS A O 1
ATOM 625 N N . ARG A 1 73 ? 28.887 5.899 -12.848 1.00 60.91 73 ARG A N 1
ATOM 626 C CA . ARG A 1 73 ? 28.088 5.204 -11.819 1.00 60.91 73 ARG A CA 1
ATOM 627 C C . ARG A 1 73 ? 26.862 6.013 -11.391 1.00 60.91 73 ARG A C 1
ATOM 629 O O . ARG A 1 73 ? 25.752 5.483 -11.407 1.00 60.91 73 ARG A O 1
ATOM 636 N N . ASP A 1 74 ? 27.057 7.294 -11.093 1.00 66.44 74 ASP A N 1
ATOM 637 C CA . ASP A 1 74 ? 25.987 8.153 -10.577 1.00 66.44 74 ASP A CA 1
ATOM 638 C C . ASP A 1 74 ? 24.986 8.545 -11.667 1.00 66.44 74 ASP A C 1
ATOM 640 O O . ASP A 1 74 ? 23.779 8.510 -11.431 1.00 66.44 74 ASP A O 1
ATOM 644 N N . ASP A 1 75 ? 25.451 8.800 -12.892 1.00 76.44 75 ASP A N 1
ATOM 645 C CA . ASP A 1 75 ? 24.580 9.191 -14.007 1.00 76.44 75 ASP A CA 1
ATOM 646 C C . ASP A 1 75 ? 23.559 8.102 -14.355 1.00 76.44 75 ASP A C 1
ATOM 648 O O . ASP A 1 75 ? 22.372 8.386 -14.493 1.00 76.44 75 ASP A O 1
ATOM 652 N N . ARG A 1 76 ? 23.979 6.830 -14.415 1.00 76.69 76 ARG A N 1
ATOM 653 C CA . ARG A 1 76 ? 23.079 5.709 -14.743 1.00 76.69 76 ARG A CA 1
ATOM 654 C C . ARG A 1 76 ? 22.078 5.406 -13.638 1.00 76.69 76 ARG A C 1
ATOM 656 O O . ARG A 1 76 ? 20.925 5.089 -13.933 1.00 76.69 76 ARG A O 1
ATOM 663 N N . TYR A 1 77 ? 22.504 5.496 -12.379 1.00 80.44 77 TYR A N 1
ATOM 664 C CA . TYR A 1 77 ? 21.597 5.394 -11.240 1.00 80.44 77 TYR A CA 1
ATOM 665 C C . TYR A 1 77 ? 20.543 6.506 -11.306 1.00 80.44 77 TYR A C 1
ATOM 667 O O . TYR A 1 77 ? 19.343 6.226 -11.301 1.00 80.44 77 TYR A O 1
ATOM 675 N N . ASN A 1 78 ? 20.983 7.755 -11.468 1.00 82.56 78 ASN A N 1
ATOM 676 C CA . ASN A 1 78 ? 20.105 8.919 -11.533 1.00 82.56 78 ASN A CA 1
ATOM 677 C C . ASN A 1 78 ? 19.165 8.869 -12.746 1.00 82.56 78 ASN A C 1
ATOM 679 O O . ASN A 1 78 ? 17.977 9.145 -12.604 1.00 82.56 78 ASN A O 1
ATOM 683 N N . ASP A 1 79 ? 19.638 8.449 -13.920 1.00 85.12 79 ASP A N 1
ATOM 684 C CA . ASP A 1 79 ? 18.812 8.217 -15.113 1.00 85.12 79 ASP A CA 1
ATOM 685 C C . ASP A 1 79 ? 17.726 7.182 -14.866 1.00 85.12 79 ASP A C 1
ATOM 687 O O . ASP A 1 79 ? 16.568 7.366 -15.254 1.00 85.12 79 ASP A O 1
ATOM 691 N N . TYR A 1 80 ? 18.081 6.092 -14.190 1.00 86.31 80 TYR A N 1
ATOM 692 C CA . TYR A 1 80 ? 17.132 5.046 -13.870 1.00 86.31 80 TYR A CA 1
ATOM 693 C C . TYR A 1 80 ? 16.062 5.535 -12.892 1.00 86.31 80 TYR A C 1
ATOM 695 O O . TYR A 1 80 ? 14.875 5.315 -13.138 1.00 86.31 80 TYR A O 1
ATOM 703 N N . ILE A 1 81 ? 16.455 6.246 -11.831 1.00 87.25 81 ILE A N 1
ATOM 704 C CA . ILE A 1 81 ? 15.520 6.868 -10.884 1.00 87.25 81 ILE A CA 1
ATOM 705 C C . ILE A 1 81 ? 14.613 7.876 -11.600 1.00 87.25 81 ILE A C 1
ATOM 707 O O . ILE A 1 81 ? 13.390 7.786 -11.464 1.00 87.25 81 ILE A O 1
ATOM 711 N N . ARG A 1 82 ? 15.173 8.756 -12.442 1.00 88.50 82 ARG A N 1
ATOM 712 C CA . ARG A 1 82 ? 14.399 9.697 -13.269 1.00 88.50 82 ARG A CA 1
ATOM 713 C C . ARG A 1 82 ? 13.393 8.967 -14.152 1.00 88.50 82 ARG A C 1
ATOM 715 O O . ARG A 1 82 ? 12.240 9.377 -14.253 1.00 88.50 82 ARG A O 1
ATOM 722 N N . ARG A 1 83 ? 13.784 7.839 -14.750 1.00 89.25 83 ARG A N 1
ATOM 723 C CA . ARG A 1 83 ? 12.881 6.998 -15.542 1.00 89.25 83 ARG A CA 1
ATOM 724 C C . ARG A 1 83 ? 11.768 6.397 -14.688 1.00 89.25 83 ARG A C 1
ATOM 726 O O . ARG A 1 83 ? 10.624 6.391 -15.135 1.00 89.25 83 ARG A O 1
ATOM 733 N N . LEU A 1 84 ? 12.068 5.901 -13.485 1.00 90.75 84 LEU A N 1
ATOM 734 C CA . LEU A 1 84 ? 11.048 5.369 -12.576 1.00 90.75 84 LEU A CA 1
ATOM 735 C C . LEU A 1 84 ? 10.014 6.433 -12.203 1.00 90.75 84 LEU A C 1
ATOM 737 O O . LEU A 1 84 ? 8.825 6.120 -12.194 1.00 90.75 84 LEU A O 1
ATOM 741 N N . GLN A 1 85 ? 10.469 7.660 -11.944 1.00 91.25 85 GLN A N 1
ATOM 742 C CA . GLN A 1 85 ? 9.646 8.817 -11.573 1.00 91.25 85 GLN A CA 1
ATOM 743 C C . GLN A 1 85 ? 8.941 9.475 -12.769 1.00 91.25 85 GLN A C 1
ATOM 745 O O . GLN A 1 85 ? 8.019 10.264 -12.585 1.00 91.25 85 GLN A O 1
ATOM 750 N N . SER A 1 86 ? 9.357 9.158 -13.998 1.00 91.81 86 SER A N 1
ATOM 751 C CA . SER A 1 86 ? 8.822 9.791 -15.201 1.00 91.81 86 SER A CA 1
ATOM 752 C C . SER A 1 86 ? 7.327 9.534 -15.398 1.00 91.81 86 SER A C 1
ATOM 754 O O . SER A 1 86 ? 6.804 8.443 -15.147 1.00 91.81 86 SER A O 1
ATOM 756 N N . GLU A 1 87 ? 6.650 10.528 -15.967 1.00 90.94 87 GLU A N 1
ATOM 757 C CA . GLU A 1 87 ? 5.241 10.430 -16.348 1.00 90.94 87 GLU A CA 1
ATOM 758 C C . GLU A 1 87 ? 4.992 9.290 -17.354 1.00 90.94 87 GLU A C 1
ATOM 760 O O . GLU A 1 87 ? 3.958 8.625 -17.328 1.00 90.94 87 GLU A O 1
ATOM 765 N N . ASP A 1 88 ? 5.969 8.991 -18.210 1.00 90.81 88 ASP A N 1
ATOM 766 C CA . ASP A 1 88 ? 5.898 7.873 -19.151 1.00 90.81 88 ASP A CA 1
ATOM 767 C C . ASP A 1 88 ? 5.810 6.512 -18.453 1.00 90.81 88 ASP A C 1
ATOM 769 O O . ASP A 1 88 ? 5.073 5.630 -18.913 1.00 90.81 88 ASP A O 1
ATOM 773 N N . CYS A 1 89 ? 6.518 6.344 -17.332 1.00 90.75 89 CYS A N 1
ATOM 774 C CA . CYS A 1 89 ? 6.440 5.146 -16.498 1.00 90.75 89 CYS A CA 1
ATOM 775 C C . CYS A 1 89 ? 5.022 4.968 -15.935 1.00 90.75 89 CYS A C 1
ATOM 777 O O . CYS A 1 89 ? 4.444 3.883 -16.042 1.00 90.75 89 CYS A O 1
ATOM 779 N N . ARG A 1 90 ? 4.420 6.054 -15.432 1.00 90.25 90 ARG A N 1
ATOM 780 C CA . ARG A 1 90 ? 3.048 6.082 -14.895 1.00 90.25 90 ARG A CA 1
ATOM 781 C C . ARG A 1 90 ? 2.006 5.816 -15.980 1.00 90.25 90 ARG A C 1
ATOM 783 O O . ARG A 1 90 ? 1.157 4.934 -15.847 1.00 90.25 90 ARG A O 1
ATOM 790 N N . LYS A 1 91 ? 2.120 6.482 -17.132 1.00 90.94 91 LYS A N 1
ATOM 791 C CA . LYS A 1 91 ? 1.209 6.299 -18.276 1.00 90.94 91 LYS A CA 1
ATOM 792 C C . LYS A 1 91 ? 1.209 4.877 -18.828 1.00 90.94 91 LYS A C 1
ATOM 794 O O . LYS A 1 91 ? 0.172 4.442 -19.349 1.00 90.94 91 LYS A O 1
ATOM 799 N N . LYS A 1 92 ? 2.348 4.181 -18.738 1.00 92.38 92 LYS A N 1
ATOM 800 C CA . LYS A 1 92 ? 2.566 2.802 -19.206 1.00 92.38 92 LYS A CA 1
ATOM 801 C C . LYS A 1 92 ? 2.676 1.805 -18.044 1.00 92.38 92 LYS A C 1
ATOM 803 O O . LYS A 1 92 ? 3.303 0.757 -18.208 1.00 92.38 92 LYS A O 1
ATOM 808 N N . ALA A 1 93 ? 2.029 2.085 -16.910 1.00 93.12 93 ALA A N 1
ATOM 809 C CA . ALA A 1 93 ? 2.118 1.271 -15.700 1.00 93.12 93 ALA A CA 1
ATOM 810 C C . ALA A 1 93 ? 1.870 -0.230 -15.928 1.00 93.12 93 ALA A C 1
ATOM 812 O O . ALA A 1 93 ? 2.635 -1.057 -15.441 1.00 93.12 93 ALA A O 1
ATOM 813 N N . ASN A 1 94 ? 0.884 -0.588 -16.760 1.00 92.50 94 ASN A N 1
ATOM 814 C CA . ASN A 1 94 ? 0.554 -1.978 -17.101 1.00 92.50 94 ASN A CA 1
ATOM 815 C C . ASN A 1 94 ? 1.724 -2.767 -17.729 1.00 92.50 94 ASN A C 1
ATOM 817 O O . ASN A 1 94 ? 1.826 -3.992 -17.587 1.00 92.50 94 ASN A O 1
ATOM 821 N N . LYS A 1 95 ? 2.621 -2.060 -18.424 1.00 91.06 95 LYS A N 1
ATOM 822 C CA . LYS A 1 95 ? 3.808 -2.621 -19.082 1.00 91.06 95 LYS A CA 1
ATOM 823 C C . LYS A 1 95 ? 5.063 -2.543 -18.217 1.00 91.06 95 LYS A C 1
ATOM 825 O O . LYS A 1 95 ? 6.090 -3.065 -18.637 1.00 91.06 95 LYS A O 1
ATOM 830 N N . PHE A 1 96 ? 5.001 -1.921 -17.041 1.00 92.44 96 PHE A N 1
ATOM 831 C CA . PHE A 1 96 ? 6.147 -1.831 -16.147 1.00 92.44 96 PHE A CA 1
ATOM 832 C C . PHE A 1 96 ? 6.637 -3.232 -15.753 1.00 92.44 96 PHE A C 1
ATOM 834 O O . PHE A 1 96 ? 5.840 -4.127 -15.454 1.00 92.44 96 PHE A O 1
ATOM 841 N N . ARG A 1 97 ? 7.954 -3.429 -15.779 1.00 90.06 97 ARG A N 1
ATOM 842 C CA . ARG A 1 97 ? 8.637 -4.663 -15.378 1.00 90.06 97 ARG A CA 1
ATOM 843 C C . ARG A 1 97 ? 9.890 -4.282 -14.602 1.00 90.06 97 ARG A C 1
ATOM 845 O O . ARG A 1 97 ? 10.547 -3.298 -14.947 1.00 90.06 97 ARG A O 1
ATOM 852 N N . LEU A 1 98 ? 10.209 -5.060 -13.574 1.00 89.12 98 LEU A N 1
ATOM 853 C CA . LEU A 1 98 ? 11.466 -4.918 -12.847 1.00 89.12 98 LEU A CA 1
ATOM 854 C C . LEU A 1 98 ? 12.640 -5.299 -13.748 1.00 89.12 98 LEU A C 1
ATOM 856 O O . LEU A 1 98 ? 12.514 -6.170 -14.611 1.00 89.12 98 LEU A O 1
ATOM 860 N N . PHE A 1 99 ? 13.785 -4.654 -13.529 1.00 82.00 99 PHE A N 1
ATOM 861 C CA . PHE A 1 99 ? 14.995 -4.929 -14.299 1.00 82.00 99 PHE A CA 1
ATOM 862 C C . PHE A 1 99 ? 15.504 -6.359 -14.053 1.00 82.00 99 PHE A C 1
ATOM 864 O O . PHE A 1 99 ? 15.705 -7.129 -14.993 1.00 82.00 99 PHE A O 1
ATOM 871 N N . HIS A 1 100 ? 15.606 -6.757 -12.783 1.00 79.75 100 HIS A N 1
ATOM 872 C CA . HIS A 1 100 ? 15.838 -8.144 -12.392 1.00 79.75 100 HIS A CA 1
ATOM 873 C C . HIS A 1 100 ? 14.489 -8.859 -12.292 1.00 79.75 100 HIS A C 1
ATOM 875 O O . HIS A 1 100 ? 13.722 -8.615 -11.361 1.00 79.75 100 HIS A O 1
ATOM 881 N N . LYS A 1 101 ? 14.172 -9.708 -13.279 1.00 81.56 101 LYS A N 1
ATOM 882 C CA . LYS A 1 101 ? 12.877 -10.402 -13.378 1.00 81.56 101 LYS A CA 1
ATOM 883 C C . LYS A 1 101 ? 12.496 -11.087 -12.058 1.00 81.56 101 LYS A C 1
ATOM 885 O O . LYS A 1 101 ? 13.111 -12.081 -11.669 1.00 81.56 101 LYS A O 1
ATOM 890 N N . GLY A 1 102 ? 11.452 -10.584 -11.403 1.00 85.44 102 GLY A N 1
ATOM 891 C CA . GLY A 1 102 ? 10.895 -11.144 -10.178 1.00 85.44 102 GLY A CA 1
ATOM 892 C C . GLY A 1 102 ? 9.872 -12.249 -10.443 1.00 85.44 102 GLY A C 1
ATOM 893 O O . GLY A 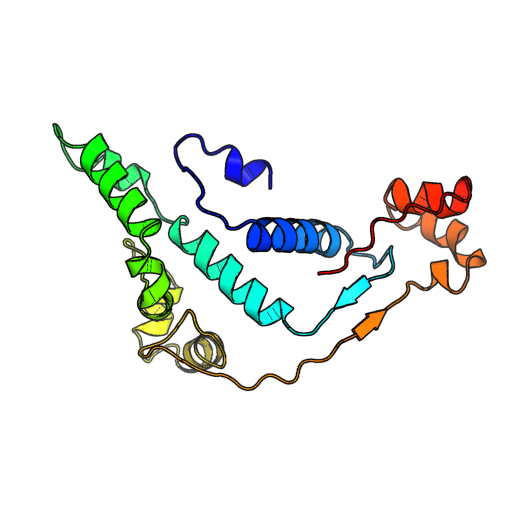1 102 ? 9.655 -12.696 -11.572 1.00 85.44 102 GLY A O 1
ATOM 894 N N . HIS A 1 103 ? 9.210 -12.709 -9.378 1.00 90.56 103 HIS A N 1
ATOM 895 C CA . HIS A 1 103 ? 8.144 -13.713 -9.493 1.00 90.56 103 HIS A CA 1
ATOM 896 C C . HIS A 1 103 ? 6.980 -13.218 -10.357 1.00 90.56 103 HIS A C 1
ATOM 898 O O . HIS A 1 103 ? 6.470 -13.948 -11.200 1.00 90.56 103 HIS A O 1
ATOM 904 N N . LEU A 1 104 ? 6.590 -11.953 -10.202 1.00 89.81 104 LEU A N 1
ATOM 905 C CA . LEU A 1 104 ? 5.458 -11.385 -10.929 1.00 89.81 104 LEU A CA 1
ATOM 906 C C . LEU A 1 104 ? 5.749 -11.242 -12.435 1.00 89.81 104 LEU A C 1
ATOM 908 O O . LEU A 1 104 ? 4.850 -11.457 -13.241 1.00 89.81 104 LEU A O 1
ATOM 912 N N . GLU A 1 105 ? 6.993 -10.965 -12.839 1.00 91.25 105 GLU A N 1
ATOM 913 C CA . GLU A 1 105 ? 7.433 -11.059 -14.240 1.00 91.25 105 GLU A CA 1
ATOM 914 C C . GLU A 1 105 ? 7.259 -12.488 -14.773 1.00 91.25 105 GLU A C 1
ATOM 916 O O . GLU A 1 105 ? 6.674 -12.682 -15.837 1.00 91.25 105 GLU A O 1
ATOM 921 N N . LYS A 1 106 ? 7.672 -13.505 -14.001 1.00 92.00 106 LYS A N 1
ATOM 922 C CA . LYS A 1 106 ? 7.492 -14.918 -14.383 1.00 92.00 106 LYS A CA 1
ATOM 923 C C . LYS A 1 106 ? 6.016 -15.283 -14.547 1.00 92.00 106 LYS A C 1
ATOM 925 O O . LYS A 1 106 ? 5.677 -15.983 -15.501 1.00 92.00 106 LYS A O 1
ATOM 930 N N . VAL A 1 107 ? 5.150 -14.806 -13.649 1.00 92.31 107 VAL A N 1
ATOM 931 C CA . VAL A 1 107 ? 3.693 -15.018 -13.714 1.00 92.31 107 VAL A CA 1
ATOM 932 C C . VAL A 1 107 ? 3.086 -14.365 -14.958 1.00 92.31 107 VAL A C 1
ATOM 934 O O . VAL A 1 107 ? 2.206 -14.947 -15.588 1.00 92.31 107 VAL A O 1
ATOM 937 N N . LEU A 1 108 ? 3.552 -13.173 -15.335 1.00 90.88 108 LEU A N 1
ATOM 938 C CA . LEU A 1 108 ? 3.036 -12.448 -16.498 1.00 90.88 108 LEU A CA 1
ATOM 939 C C . LEU A 1 108 ? 3.513 -13.039 -17.832 1.00 90.88 108 LEU A C 1
ATOM 941 O O . LEU A 1 108 ? 2.731 -13.052 -18.787 1.00 90.88 108 LEU A O 1
ATOM 945 N N . ASP A 1 109 ? 4.753 -13.530 -17.885 1.00 89.38 109 ASP A N 1
ATOM 946 C CA . ASP A 1 109 ? 5.406 -13.987 -19.117 1.00 89.38 109 ASP A CA 1
ATOM 947 C C . ASP A 1 109 ? 5.165 -15.482 -19.410 1.00 89.38 109 ASP A C 1
ATOM 949 O O . ASP A 1 109 ? 5.163 -15.899 -20.569 1.00 89.38 109 ASP A O 1
ATOM 953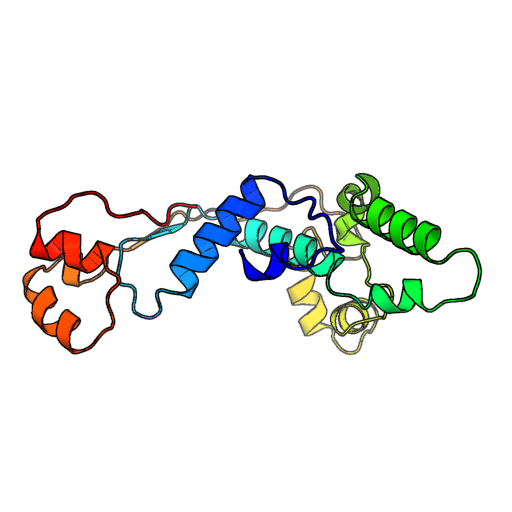 N N . THR A 1 110 ? 4.955 -16.312 -18.380 1.00 87.44 110 THR A N 1
ATOM 954 C CA . THR A 1 110 ? 4.919 -17.779 -18.528 1.00 87.44 110 THR A CA 1
ATOM 955 C C . THR A 1 110 ? 3.494 -18.326 -18.505 1.00 87.44 110 THR A C 1
ATOM 957 O O . THR A 1 110 ? 2.728 -18.070 -17.580 1.00 87.44 110 THR A O 1
ATOM 960 N N . LYS A 1 111 ? 3.172 -19.236 -19.433 1.00 86.06 111 LYS A N 1
ATOM 961 C CA . LYS A 1 111 ? 1.902 -19.994 -19.438 1.00 86.06 111 LYS A CA 1
ATOM 962 C C . LYS A 1 111 ? 1.761 -21.009 -18.290 1.00 86.06 111 LYS A C 1
ATOM 964 O O . LYS A 1 111 ? 0.743 -21.674 -18.187 1.00 86.06 111 LYS A O 1
ATOM 969 N N . LYS A 1 112 ? 2.766 -21.148 -17.421 1.00 91.62 112 LYS A N 1
ATOM 970 C CA . LYS A 1 112 ? 2.737 -22.062 -16.269 1.00 91.62 112 LYS A CA 1
ATOM 971 C C . LYS A 1 112 ? 1.823 -21.560 -15.145 1.00 91.62 112 LYS A C 1
ATOM 973 O O . LYS A 1 112 ? 1.279 -22.361 -14.398 1.00 91.62 112 LYS A O 1
ATOM 978 N N . PHE A 1 113 ? 1.653 -20.245 -15.019 1.00 90.75 113 PHE A N 1
ATOM 979 C CA . PHE A 1 113 ? 0.960 -19.615 -13.891 1.00 90.75 113 PHE A CA 1
ATOM 980 C C . PHE A 1 113 ? -0.369 -18.976 -14.307 1.00 90.75 113 PHE A C 1
ATOM 982 O O . PHE A 1 113 ? -0.685 -17.878 -13.857 1.00 90.75 113 PHE A O 1
ATOM 989 N N . LEU A 1 114 ? -1.145 -19.636 -15.176 1.00 91.06 114 LEU A N 1
ATOM 990 C CA . LEU A 1 114 ? -2.371 -19.062 -15.753 1.00 91.06 114 LEU A CA 1
ATOM 991 C C . LEU A 1 114 ? -3.338 -18.554 -14.683 1.00 91.06 114 LEU A C 1
ATOM 993 O O . LEU A 1 114 ? -3.727 -17.394 -14.742 1.00 91.06 114 LEU A O 1
ATOM 997 N N . THR A 1 115 ? -3.617 -19.350 -13.651 1.00 93.19 115 THR A N 1
ATOM 998 C CA . THR A 1 115 ? -4.526 -18.957 -12.564 1.00 93.19 115 THR A CA 1
ATOM 999 C C . THR A 1 115 ? -4.029 -17.726 -11.803 1.00 93.19 115 THR A C 1
ATOM 1001 O O . THR A 1 115 ? -4.787 -16.789 -11.576 1.00 93.19 115 THR A O 1
ATOM 1004 N N . GLN A 1 116 ? -2.740 -17.670 -11.441 1.00 92.62 116 GLN A N 1
ATOM 1005 C CA . GLN A 1 116 ? -2.181 -16.495 -10.753 1.00 92.62 116 GLN A CA 1
ATOM 1006 C C . GLN A 1 116 ? -2.198 -15.264 -11.659 1.00 92.62 116 GLN A C 1
ATOM 1008 O O . GLN A 1 116 ? -2.493 -14.159 -11.212 1.00 92.62 116 GLN A O 1
ATOM 1013 N N . ARG A 1 117 ? -1.899 -15.455 -12.946 1.00 92.94 117 ARG A N 1
ATOM 1014 C CA . ARG A 1 117 ? -1.909 -14.390 -13.942 1.00 92.94 117 ARG A CA 1
ATOM 1015 C C . ARG A 1 117 ? -3.316 -13.838 -14.147 1.00 92.94 117 ARG A C 1
ATOM 1017 O O . ARG A 1 117 ? -3.470 -12.628 -14.266 1.00 92.94 117 ARG A O 1
ATOM 1024 N N . GLU A 1 118 ? -4.325 -14.700 -14.208 1.00 92.31 118 GLU A N 1
ATOM 1025 C CA . GLU A 1 118 ? -5.728 -14.300 -14.298 1.00 92.31 118 GLU A CA 1
ATOM 1026 C C . GLU A 1 118 ? -6.110 -13.424 -13.114 1.00 92.31 118 GLU A C 1
ATOM 1028 O O . GLU A 1 118 ? -6.576 -12.315 -13.339 1.00 92.31 118 GLU A O 1
ATOM 1033 N N . GLN A 1 119 ? -5.813 -13.852 -11.885 1.00 90.75 119 GLN A N 1
ATOM 1034 C CA . GLN A 1 119 ? -6.105 -13.061 -10.685 1.00 90.75 119 GLN A CA 1
ATOM 1035 C C . GLN A 1 119 ? -5.343 -11.729 -10.661 1.00 90.75 119 GLN A C 1
ATOM 1037 O O . GLN A 1 119 ? -5.931 -10.692 -10.380 1.00 90.75 119 GLN A O 1
ATOM 1042 N N . LEU A 1 120 ? -4.056 -11.729 -11.026 1.00 90.12 120 LEU A N 1
ATOM 1043 C CA . LEU A 1 120 ? -3.227 -10.519 -11.046 1.00 90.12 120 LEU A CA 1
ATOM 1044 C C . LEU A 1 120 ? -3.688 -9.496 -12.095 1.00 90.12 120 LEU A C 1
ATOM 1046 O O . LEU A 1 120 ? -3.562 -8.292 -11.894 1.00 90.12 120 LEU A O 1
ATOM 1050 N N . VAL A 1 121 ? -4.165 -9.963 -13.251 1.00 91.06 121 VAL A N 1
ATOM 1051 C CA . VAL A 1 121 ? -4.591 -9.096 -14.361 1.00 91.06 121 VAL A CA 1
ATOM 1052 C C . VAL A 1 121 ? -6.070 -8.723 -14.243 1.00 91.06 121 VAL A C 1
ATOM 1054 O O . VAL A 1 121 ? -6.484 -7.687 -14.781 1.00 91.06 121 VAL A O 1
ATOM 1057 N N . TYR A 1 122 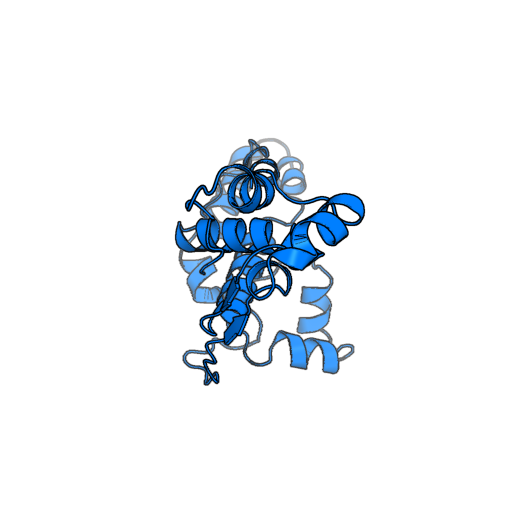? -6.882 -9.543 -13.579 1.00 88.38 122 TYR A N 1
ATOM 1058 C CA . TYR A 1 122 ? -8.307 -9.306 -13.404 1.00 88.38 122 TYR A CA 1
ATOM 1059 C C . TYR A 1 122 ? -8.543 -8.032 -12.597 1.00 88.38 122 TYR A C 1
ATOM 1061 O O . TYR A 1 122 ? -8.016 -7.858 -11.507 1.00 88.38 122 TYR A O 1
ATOM 1069 N N . LYS A 1 123 ? -9.324 -7.113 -13.176 1.00 85.94 123 LYS A N 1
ATOM 1070 C CA . LYS A 1 123 ? -9.666 -5.811 -12.584 1.00 85.94 123 LYS A CA 1
ATOM 1071 C C . LYS A 1 123 ? -8.481 -4.995 -12.022 1.00 85.94 123 LYS A C 1
ATOM 1073 O O . LYS A 1 123 ? -8.675 -4.120 -11.194 1.00 85.94 123 LYS A O 1
ATOM 1078 N N . ASN A 1 124 ? -7.276 -5.195 -12.552 1.00 90.50 124 ASN A N 1
ATOM 1079 C CA . ASN A 1 124 ? -6.090 -4.435 -12.161 1.00 90.50 124 ASN A CA 1
ATOM 1080 C C . ASN A 1 124 ? -5.601 -3.539 -13.317 1.00 90.50 124 ASN A C 1
ATOM 1082 O O . ASN A 1 124 ? -5.502 -3.995 -14.463 1.00 90.50 124 ASN A O 1
ATOM 1086 N N . PHE A 1 125 ? -5.342 -2.251 -13.059 1.00 92.00 125 PHE A N 1
ATOM 1087 C CA . PHE A 1 125 ? -4.895 -1.284 -14.082 1.00 92.00 125 PHE A CA 1
ATOM 1088 C C . PHE A 1 125 ? -3.384 -1.333 -14.347 1.00 92.00 125 PHE A C 1
ATOM 1090 O O . PHE A 1 125 ? -2.924 -0.918 -15.412 1.00 92.00 125 PHE A O 1
ATOM 1097 N N . TYR A 1 126 ? -2.629 -1.870 -13.395 1.00 93.00 126 TYR A N 1
ATOM 1098 C CA . TYR A 1 126 ? -1.173 -1.817 -13.305 1.00 93.00 126 TYR A CA 1
ATOM 1099 C C . TYR A 1 126 ? -0.491 -3.096 -13.803 1.00 93.00 126 TYR A C 1
ATOM 1101 O O . TYR A 1 126 ? 0.717 -3.098 -14.029 1.00 93.00 126 TYR A O 1
ATOM 1109 N N . TYR A 1 127 ? -1.252 -4.167 -14.047 1.00 91.25 127 TYR A N 1
ATOM 1110 C CA . TYR A 1 127 ? -0.746 -5.425 -14.593 1.00 91.25 127 TYR A CA 1
ATOM 1111 C C . TYR A 1 127 ? -1.545 -5.893 -15.815 1.00 91.25 127 TYR A C 1
ATOM 1113 O O . TYR A 1 127 ? -2.776 -5.976 -15.813 1.00 91.25 127 TYR A O 1
ATOM 1121 N N . GLY A 1 128 ? -0.828 -6.233 -16.889 1.00 89.94 128 GLY A N 1
ATOM 1122 C CA . GLY A 1 128 ? -1.407 -6.851 -18.082 1.00 89.94 128 GLY A CA 1
ATOM 1123 C C . GLY A 1 128 ? -0.688 -6.489 -19.378 1.00 89.94 128 GLY A C 1
ATOM 1124 O O . GLY A 1 128 ? 0.237 -5.682 -19.405 1.00 89.94 128 GLY A O 1
ATOM 1125 N N . SER A 1 129 ? -1.123 -7.098 -20.480 1.00 86.44 129 SER A N 1
ATOM 1126 C CA . SER A 1 129 ? -0.578 -6.825 -21.818 1.00 86.44 129 SER A CA 1
ATOM 1127 C C . SER A 1 129 ? -1.089 -5.509 -22.416 1.00 86.44 129 SER A C 1
ATOM 1129 O O . SER A 1 129 ? -0.368 -4.852 -23.166 1.00 86.44 129 SER A O 1
ATOM 1131 N N . TYR A 1 130 ? -2.302 -5.088 -22.053 1.00 88.25 130 TYR A N 1
ATOM 1132 C CA . TYR A 1 130 ? -2.954 -3.882 -22.561 1.00 88.25 130 TYR A CA 1
ATOM 1133 C C . TYR A 1 130 ? -3.338 -2.927 -21.429 1.00 88.25 130 TYR A C 1
ATOM 1135 O O . TYR A 1 130 ? -3.519 -3.334 -20.278 1.00 88.25 130 TYR A O 1
ATOM 1143 N N . LYS A 1 131 ? -3.448 -1.641 -21.773 1.00 89.50 131 LYS A N 1
ATOM 1144 C CA . LYS A 1 131 ? -3.890 -0.595 -20.854 1.00 89.50 131 LYS A CA 1
ATOM 1145 C C . LYS A 1 131 ? -5.410 -0.634 -20.757 1.00 89.50 131 LYS A C 1
ATOM 1147 O O . LYS A 1 131 ? -6.101 -0.611 -21.771 1.00 89.50 131 LYS A O 1
ATOM 1152 N N . LYS A 1 132 ? -5.930 -0.692 -19.536 1.00 89.69 132 LYS A N 1
ATOM 1153 C CA . LYS A 1 132 ? -7.369 -0.616 -19.280 1.00 89.69 132 LYS A CA 1
ATOM 1154 C C . LYS A 1 132 ? -7.743 0.849 -19.066 1.00 89.69 132 LYS A C 1
ATOM 1156 O O . LYS A 1 132 ? -7.058 1.551 -18.333 1.00 89.69 132 LYS A O 1
ATOM 1161 N N . HIS A 1 133 ? -8.801 1.311 -19.726 1.00 84.31 133 HIS A N 1
ATOM 1162 C CA . HIS A 1 133 ? -9.245 2.711 -19.642 1.00 84.31 133 HIS A CA 1
ATOM 1163 C C . HIS A 1 133 ? -10.404 2.911 -18.668 1.00 84.31 133 HIS A C 1
ATOM 1165 O O . HIS A 1 133 ? -10.536 3.974 -18.076 1.00 84.31 133 HIS A O 1
ATOM 1171 N N . LYS A 1 134 ? -11.254 1.892 -18.514 1.00 86.25 134 LYS A N 1
ATOM 1172 C CA . LYS A 1 134 ? -12.410 1.900 -17.619 1.00 86.25 134 LYS A CA 1
ATOM 1173 C C . LYS A 1 134 ? -12.585 0.511 -17.025 1.00 86.25 134 LYS A C 1
ATOM 1175 O O . LYS A 1 134 ? -12.325 -0.489 -17.695 1.00 86.25 134 LYS A O 1
ATOM 1180 N N . MET A 1 135 ? -13.058 0.455 -15.789 1.00 84.00 135 MET A N 1
ATOM 1181 C CA . MET A 1 135 ? -13.446 -0.779 -15.120 1.00 84.00 135 MET A CA 1
ATOM 1182 C C . MET A 1 135 ? -14.713 -0.554 -14.316 1.00 84.00 135 MET A C 1
ATOM 1184 O O . MET A 1 135 ? -14.938 0.534 -13.794 1.00 84.00 135 MET A O 1
ATOM 1188 N N . LYS A 1 136 ? -15.528 -1.602 -14.212 1.00 82.44 136 LYS A N 1
ATOM 1189 C CA . LYS A 1 136 ? -16.717 -1.601 -13.367 1.00 82.44 136 LYS A CA 1
ATOM 1190 C C . LYS A 1 136 ? -16.400 -2.294 -12.047 1.00 82.44 136 LYS A C 1
ATOM 1192 O O . LYS A 1 136 ? -16.085 -3.491 -12.012 1.00 82.44 136 LYS A O 1
ATOM 1197 N N . PHE A 1 137 ? -16.528 -1.535 -10.972 1.00 75.75 137 PHE A N 1
ATOM 1198 C CA . PHE A 1 137 ? -16.489 -2.032 -9.608 1.00 75.75 137 PHE A CA 1
ATOM 1199 C C . PHE A 1 137 ? -17.824 -1.751 -8.947 1.00 75.75 137 PHE A C 1
ATOM 1201 O O . PHE A 1 137 ? -18.472 -0.746 -9.239 1.00 75.75 137 PHE A O 1
ATOM 1208 N N . GLN A 1 138 ? -18.232 -2.658 -8.074 1.00 76.94 138 GLN A N 1
ATOM 1209 C CA . GLN A 1 138 ? -19.309 -2.371 -7.152 1.00 76.94 138 GLN A CA 1
ATOM 1210 C C . GLN A 1 138 ? -18.677 -1.593 -6.000 1.00 76.94 138 GLN A C 1
ATOM 1212 O O . GLN A 1 138 ? -17.921 -2.165 -5.221 1.00 76.94 138 GLN A O 1
ATOM 1217 N N . SER A 1 139 ? -18.914 -0.283 -5.952 1.00 75.69 139 SER A N 1
ATOM 1218 C CA . SER A 1 139 ? -18.472 0.535 -4.823 1.00 75.69 139 SER A CA 1
ATOM 1219 C C . SER A 1 139 ? -19.440 0.281 -3.678 1.00 75.69 139 SER A C 1
ATOM 1221 O O . SER A 1 139 ? -20.593 0.705 -3.737 1.00 75.69 139 SER A O 1
ATOM 1223 N N . THR A 1 140 ? -19.002 -0.463 -2.671 1.00 79.50 140 THR A N 1
ATOM 1224 C CA . THR A 1 140 ? -19.765 -0.653 -1.437 1.00 79.50 140 THR A CA 1
ATOM 1225 C C . THR A 1 140 ? -19.105 0.154 -0.340 1.00 79.50 140 THR A C 1
ATOM 1227 O O . THR A 1 140 ? -17.941 -0.087 -0.028 1.00 79.50 140 THR A O 1
ATOM 1230 N N . ALA A 1 141 ? -19.853 1.081 0.250 1.00 85.00 141 ALA A N 1
ATOM 1231 C CA . ALA A 1 141 ? -19.442 1.696 1.497 1.00 85.00 141 ALA A CA 1
ATOM 1232 C C . ALA A 1 141 ? -19.900 0.804 2.653 1.00 85.00 141 ALA A C 1
ATOM 1234 O O . ALA A 1 141 ? -21.068 0.416 2.711 1.00 85.00 141 ALA A O 1
ATOM 1235 N N . THR A 1 142 ? -18.987 0.454 3.553 1.00 86.06 142 THR A N 1
ATOM 1236 C CA . THR A 1 142 ? -19.321 -0.315 4.756 1.00 86.06 142 THR A CA 1
ATOM 1237 C C . THR A 1 142 ? -18.661 0.318 5.961 1.00 86.06 142 THR A C 1
ATOM 1239 O O . THR A 1 142 ? -17.530 0.790 5.882 1.00 86.06 142 THR A O 1
ATOM 1242 N N . SER A 1 143 ? -19.365 0.332 7.084 1.00 89.06 143 SER A N 1
ATOM 1243 C CA . SER A 1 143 ? -18.823 0.770 8.360 1.00 89.06 143 SER A CA 1
ATOM 1244 C C . SER A 1 143 ? -19.084 -0.288 9.414 1.00 89.06 143 SER A C 1
ATOM 1246 O O . SER A 1 143 ? -20.043 -1.057 9.342 1.00 89.06 143 SER A O 1
ATOM 1248 N N . ALA A 1 144 ? -18.188 -0.350 10.388 1.00 89.81 144 ALA A N 1
ATOM 1249 C CA . ALA A 1 144 ? -18.322 -1.238 11.520 1.00 89.81 144 ALA A CA 1
ATOM 1250 C C . ALA A 1 144 ? -17.940 -0.491 12.794 1.00 89.81 144 ALA A C 1
ATOM 1252 O O . ALA A 1 144 ? -16.984 0.290 12.824 1.00 89.81 144 ALA A O 1
ATOM 1253 N N . THR A 1 145 ? -18.653 -0.802 13.871 1.00 90.62 145 THR A N 1
ATOM 1254 C CA . THR A 1 145 ? -18.398 -0.275 15.211 1.00 90.62 145 THR A CA 1
ATOM 1255 C C . THR A 1 145 ? -18.040 -1.438 16.140 1.00 90.62 145 THR A C 1
ATOM 1257 O O . THR A 1 145 ? -18.780 -2.423 16.168 1.00 90.62 145 THR A O 1
ATOM 1260 N N . PRO A 1 146 ? -16.924 -1.373 16.887 1.00 90.50 146 PRO A N 1
ATOM 1261 C CA . PRO A 1 146 ? -16.547 -2.434 17.812 1.00 90.50 146 PRO A CA 1
ATOM 1262 C C . PRO A 1 146 ? -17.549 -2.628 18.952 1.00 90.50 146 PRO A C 1
ATOM 1264 O O . PRO A 1 146 ? -18.191 -1.681 19.406 1.00 90.50 146 PRO A O 1
ATOM 1267 N N . SER A 1 147 ? -17.611 -3.841 19.503 1.00 90.75 147 SER A N 1
ATOM 1268 C CA . SER A 1 147 ? -18.594 -4.198 20.536 1.00 90.75 147 SER A CA 1
ATOM 1269 C C . SER A 1 147 ? -18.509 -3.340 21.796 1.00 90.75 147 SER A C 1
ATOM 1271 O O . SER A 1 147 ? -19.535 -3.012 22.374 1.00 90.75 147 SER A O 1
ATOM 1273 N N . HIS A 1 148 ? -17.311 -2.939 22.218 1.00 89.88 148 HIS A N 1
ATOM 1274 C CA . HIS A 1 148 ? -17.115 -2.109 23.410 1.00 89.88 148 HIS A CA 1
ATOM 1275 C C . HIS A 1 148 ? -17.526 -0.641 23.199 1.00 89.88 148 HIS A C 1
ATOM 1277 O O . HIS A 1 148 ? -17.753 0.067 24.171 1.00 89.88 148 HIS A O 1
ATOM 1283 N N . PHE A 1 149 ? -17.684 -0.192 21.949 1.00 90.06 149 PHE A N 1
ATOM 1284 C CA . PHE A 1 149 ? -18.303 1.099 21.629 1.00 90.06 149 PHE A CA 1
ATOM 1285 C C . PHE A 1 149 ? -19.831 1.033 21.679 1.00 90.06 149 PHE A C 1
ATOM 1287 O O . PHE A 1 149 ? -20.473 1.990 22.100 1.00 90.06 149 PHE A O 1
ATOM 1294 N N . LEU A 1 150 ? -20.415 -0.096 21.269 1.00 90.44 150 LEU A N 1
ATOM 1295 C CA . LEU A 1 150 ? -21.863 -0.327 21.344 1.00 90.44 150 LEU A CA 1
ATOM 1296 C C . LEU A 1 150 ? -22.317 -0.660 22.772 1.00 90.44 150 LEU A C 1
ATOM 1298 O O . LEU A 1 150 ? -23.397 -0.266 23.202 1.00 90.44 150 LEU A O 1
ATOM 1302 N N . HIS A 1 151 ? -21.467 -1.366 23.517 1.00 92.12 151 HIS A N 1
ATOM 1303 C CA . HIS A 1 151 ? -21.701 -1.808 24.885 1.00 92.12 151 HIS A CA 1
ATOM 1304 C C . HIS A 1 151 ? -20.503 -1.417 25.768 1.00 92.12 151 HIS A C 1
ATOM 1306 O O . HIS A 1 151 ? -19.619 -2.248 26.009 1.00 92.12 151 HIS A O 1
ATOM 1312 N N . PRO A 1 152 ? -20.466 -0.173 26.290 1.00 91.06 152 PRO A N 1
ATOM 1313 C CA . PRO A 1 152 ? -19.343 0.340 27.085 1.00 91.06 152 PRO A CA 1
ATOM 1314 C C . PRO A 1 152 ? -18.990 -0.505 28.316 1.00 91.06 152 PRO A C 1
ATOM 1316 O O . PRO A 1 152 ? -17.835 -0.541 28.729 1.00 91.06 152 PRO A O 1
ATOM 1319 N N . ALA A 1 153 ? -19.951 -1.258 28.862 1.00 92.62 153 ALA A N 1
ATOM 1320 C CA . ALA A 1 1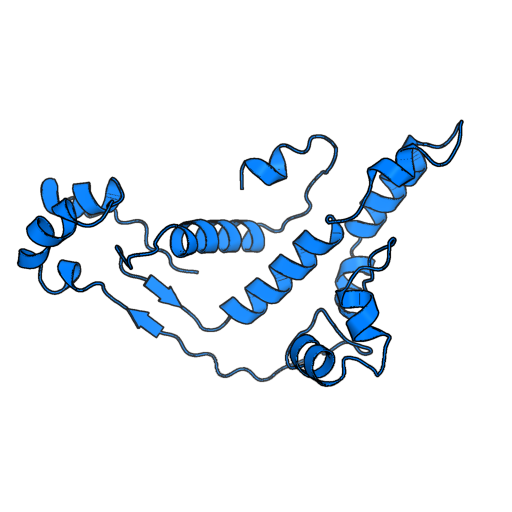53 ? -19.729 -2.192 29.968 1.00 92.62 153 ALA A CA 1
ATOM 1321 C C . ALA A 1 153 ? -18.693 -3.294 29.657 1.00 92.62 153 ALA A C 1
ATOM 1323 O O . ALA A 1 153 ? -18.124 -3.875 30.577 1.00 92.62 153 ALA A O 1
ATOM 1324 N N . LEU A 1 154 ? -18.416 -3.577 28.377 1.00 91.06 154 LEU A N 1
ATOM 1325 C CA . LEU A 1 154 ? -17.398 -4.546 27.958 1.00 91.06 154 LEU A CA 1
ATOM 1326 C C . LEU A 1 154 ? -15.970 -3.981 27.995 1.00 91.06 154 LEU A C 1
ATOM 1328 O O . LEU A 1 154 ? -15.013 -4.753 27.910 1.00 91.06 154 LEU A O 1
ATOM 1332 N N . TYR A 1 155 ? -15.800 -2.659 28.117 1.00 91.25 155 TYR A N 1
ATOM 1333 C CA . TYR A 1 155 ? -14.484 -2.019 28.093 1.00 91.25 155 TYR A CA 1
ATOM 1334 C C . TYR A 1 155 ? -13.519 -2.570 29.161 1.00 91.25 155 TYR A C 1
ATOM 1336 O O . TYR A 1 155 ? -12.412 -2.956 28.778 1.00 91.25 155 TYR A O 1
ATOM 1344 N N . PRO A 1 156 ? -13.897 -2.702 30.454 1.00 92.69 156 PRO A N 1
ATOM 1345 C CA . PRO A 1 156 ? -12.997 -3.248 31.472 1.00 92.69 156 PRO A CA 1
ATOM 1346 C C . PRO A 1 156 ? -12.525 -4.668 31.138 1.00 92.69 156 PRO A C 1
ATOM 1348 O O . PRO A 1 156 ? -11.330 -4.953 31.184 1.00 92.69 156 PRO A O 1
ATOM 1351 N N . TRP A 1 157 ? -13.447 -5.530 30.695 1.00 91.81 157 TRP A N 1
ATOM 1352 C CA . TRP A 1 157 ? -13.140 -6.906 30.298 1.00 91.81 157 TRP A CA 1
ATOM 1353 C C . TRP A 1 157 ? -12.152 -6.965 29.124 1.00 91.81 157 TRP A C 1
ATOM 1355 O O . TRP A 1 157 ? -11.241 -7.800 29.111 1.00 91.81 157 TRP A O 1
ATOM 1365 N N . MET A 1 158 ? -12.315 -6.067 28.147 1.00 90.00 158 MET A N 1
ATOM 1366 C CA . MET A 1 158 ? -11.450 -5.988 26.972 1.00 90.00 158 MET A CA 1
ATOM 1367 C C . MET A 1 158 ? -10.074 -5.396 27.304 1.00 90.00 158 MET A C 1
ATOM 1369 O O . MET A 1 158 ? -9.066 -5.906 26.817 1.00 90.00 158 MET A O 1
ATOM 1373 N N . LYS A 1 159 ? -10.018 -4.361 28.155 1.00 91.62 159 LYS A N 1
ATOM 1374 C CA . LYS A 1 159 ? -8.783 -3.683 28.587 1.00 91.62 159 LYS A CA 1
ATOM 1375 C C . LYS A 1 159 ? -7.772 -4.650 29.209 1.00 91.62 159 LYS A C 1
ATOM 1377 O O . LYS A 1 159 ? -6.572 -4.474 29.019 1.00 91.62 159 LYS A O 1
ATOM 1382 N N . GLU A 1 160 ? -8.246 -5.673 29.916 1.00 93.06 160 GLU A N 1
ATOM 1383 C CA . GLU A 1 160 ? -7.402 -6.711 30.525 1.00 93.06 160 GLU A CA 1
ATOM 1384 C C . GLU A 1 160 ? -6.820 -7.710 29.514 1.00 93.06 160 GLU A C 1
ATOM 1386 O O . GLU A 1 160 ? -5.773 -8.303 29.763 1.00 93.06 160 GLU A O 1
ATOM 1391 N N . ARG A 1 161 ? -7.500 -7.932 28.384 1.00 90.69 161 ARG A N 1
ATOM 1392 C CA . ARG A 1 161 ? -7.206 -9.033 27.443 1.00 90.69 161 ARG A CA 1
ATOM 1393 C C . ARG A 1 161 ? -6.550 -8.567 26.153 1.00 90.69 161 ARG A C 1
ATOM 1395 O O . ARG A 1 161 ? -5.884 -9.347 25.478 1.00 90.69 161 ARG A O 1
ATOM 1402 N N . VAL A 1 162 ? -6.750 -7.304 25.799 1.00 89.88 162 VAL A N 1
ATOM 1403 C CA . VAL A 1 162 ? -6.319 -6.727 24.531 1.00 89.88 162 VAL A CA 1
ATOM 1404 C C . VAL A 1 162 ? -5.471 -5.493 24.794 1.00 89.88 162 VAL A C 1
ATOM 1406 O O . VAL A 1 162 ? -5.814 -4.623 25.593 1.00 89.88 162 VAL A O 1
ATOM 1409 N N . LYS A 1 163 ? -4.361 -5.374 24.063 1.00 86.56 163 LYS A N 1
ATOM 1410 C CA . LYS A 1 163 ? -3.549 -4.159 24.076 1.00 86.56 163 LYS A CA 1
ATOM 1411 C C . LYS A 1 163 ? -4.260 -3.054 23.291 1.00 86.56 163 LYS A C 1
ATOM 1413 O O . LYS A 1 163 ? -4.139 -2.986 22.072 1.00 86.56 163 LYS A O 1
ATOM 1418 N N . LEU A 1 164 ? -4.986 -2.198 24.004 1.00 86.62 164 LEU A N 1
ATOM 1419 C CA . LEU A 1 164 ? -5.651 -1.025 23.431 1.00 86.62 164 LEU A CA 1
ATOM 1420 C C . LEU A 1 164 ? -4.663 0.116 23.192 1.00 86.62 164 LEU A C 1
ATOM 1422 O O . LEU A 1 164 ? -3.711 0.290 23.964 1.00 86.62 164 LEU A O 1
ATOM 1426 N N . SER A 1 165 ? -4.913 0.895 22.140 1.00 85.12 165 SER A N 1
ATOM 1427 C CA . SER A 1 165 ? -4.179 2.134 21.890 1.00 85.12 165 SER A CA 1
ATOM 1428 C C . SER A 1 165 ? -4.479 3.164 22.985 1.00 85.12 165 SER A C 1
ATOM 1430 O O . SER A 1 165 ? -5.488 3.060 23.690 1.00 85.12 165 SER A O 1
ATOM 1432 N N . SER A 1 166 ? -3.595 4.147 23.157 1.00 84.75 166 SER A N 1
ATOM 1433 C CA . SER A 1 166 ? -3.808 5.225 24.129 1.00 84.75 166 SER A CA 1
ATOM 1434 C C . SER A 1 166 ? -5.096 5.991 23.834 1.00 84.75 166 SER A C 1
ATOM 1436 O O . SER A 1 166 ? -5.865 6.247 24.746 1.00 84.75 166 SER A O 1
ATOM 1438 N N . GLU A 1 167 ? -5.399 6.237 22.560 1.00 84.06 167 GLU A N 1
ATOM 1439 C CA . GLU A 1 167 ? -6.591 6.980 22.141 1.00 84.06 167 GLU A CA 1
ATOM 1440 C C . GLU A 1 167 ? -7.895 6.277 22.537 1.00 84.06 167 GLU A C 1
ATOM 1442 O O . GLU A 1 167 ? -8.845 6.925 22.971 1.00 84.06 167 GLU A O 1
ATOM 1447 N N . VAL A 1 168 ? -7.947 4.946 22.403 1.00 86.44 168 VAL A N 1
ATOM 1448 C CA . VAL A 1 168 ? -9.122 4.167 22.816 1.00 86.44 168 VAL A CA 1
ATOM 1449 C C . VAL A 1 168 ? -9.264 4.205 24.334 1.00 86.44 168 VAL A C 1
ATOM 1451 O O . VAL A 1 168 ? -10.368 4.393 24.833 1.00 86.44 168 VAL A O 1
ATOM 1454 N N . LYS A 1 169 ? -8.165 4.076 25.085 1.00 88.31 169 LYS A N 1
ATOM 1455 C CA . LYS A 1 169 ? -8.217 4.164 26.552 1.00 88.31 169 LYS A CA 1
ATOM 1456 C C . LYS A 1 169 ? -8.698 5.532 27.015 1.00 88.31 169 LYS A C 1
ATOM 1458 O O . LYS A 1 169 ? -9.617 5.604 27.825 1.00 88.31 169 LYS A O 1
ATOM 1463 N N . ASP A 1 170 ? -8.148 6.597 26.441 1.00 89.06 170 ASP A N 1
ATOM 1464 C CA . ASP A 1 170 ? -8.519 7.972 26.767 1.00 89.06 170 ASP A CA 1
ATOM 1465 C C . ASP A 1 170 ? -10.010 8.216 26.514 1.00 89.06 170 ASP A C 1
ATOM 1467 O O . ASP A 1 170 ? -10.674 8.858 27.331 1.00 89.06 170 ASP A O 1
ATOM 1471 N N . HIS A 1 171 ? -10.566 7.660 25.433 1.00 88.19 171 HIS A N 1
ATOM 1472 C CA . HIS A 1 171 ? -11.994 7.762 25.139 1.00 88.19 171 HIS A CA 1
ATOM 1473 C C . HIS A 1 171 ? -12.875 7.224 26.277 1.00 88.19 171 HIS A C 1
ATOM 1475 O O . HIS A 1 171 ? -13.811 7.904 26.697 1.00 88.19 171 HIS A O 1
ATOM 1481 N N . PHE A 1 172 ? -12.563 6.034 26.800 1.00 87.94 172 PHE A N 1
ATOM 1482 C CA . PHE A 1 172 ? -13.363 5.395 27.852 1.00 87.94 172 PHE A CA 1
ATOM 1483 C C . PHE A 1 172 ? -13.025 5.879 29.268 1.00 87.94 172 PHE A C 1
ATOM 1485 O O . PHE A 1 172 ? -13.885 5.821 30.142 1.00 87.94 172 PHE A O 1
ATOM 1492 N N . GLU A 1 173 ? -11.801 6.351 29.515 1.00 89.31 173 GLU A N 1
ATOM 1493 C CA . GLU A 1 173 ? -11.336 6.736 30.857 1.00 89.31 173 GLU A CA 1
ATOM 1494 C C . GLU A 1 173 ? -11.515 8.226 31.151 1.00 89.31 173 GLU A C 1
ATOM 1496 O O . GLU A 1 173 ? -11.821 8.597 32.280 1.00 89.31 173 GLU A O 1
ATOM 1501 N N . THR A 1 174 ? -11.347 9.084 30.143 1.00 85.00 174 THR A N 1
ATOM 1502 C CA . THR A 1 174 ? -11.393 10.549 30.306 1.00 85.00 174 THR A CA 1
ATOM 1503 C C . THR A 1 174 ? -12.608 11.191 29.636 1.00 85.00 174 THR A C 1
ATOM 1505 O O . THR A 1 174 ? -12.843 12.386 29.799 1.00 85.00 174 THR A O 1
ATOM 1508 N N . GLY A 1 175 ? -13.391 10.421 28.868 1.00 77.44 175 GLY A N 1
ATOM 1509 C CA . GLY A 1 175 ? -14.521 10.932 28.085 1.00 77.44 175 GLY A CA 1
ATOM 1510 C C . GLY A 1 175 ? -14.105 11.759 26.862 1.00 77.44 175 GLY A C 1
ATOM 1511 O O . GLY A 1 175 ? -14.932 12.464 26.276 1.00 77.44 175 GLY A O 1
ATOM 1512 N N . SER A 1 176 ? -12.828 11.699 26.466 1.00 71.56 176 SER A N 1
ATOM 1513 C CA . SER A 1 176 ? -12.310 12.441 25.317 1.00 71.56 176 SER A CA 1
ATOM 1514 C C . SER A 1 176 ? -12.955 11.971 24.006 1.00 71.56 176 SER A C 1
ATOM 1516 O O . SER A 1 176 ? -13.084 10.776 23.728 1.00 71.56 176 SER A O 1
ATOM 1518 N N . LYS A 1 177 ? -13.374 12.924 23.164 1.00 61.41 177 LYS A N 1
ATOM 1519 C CA . LYS A 1 177 ? -14.075 12.654 21.892 1.00 61.41 177 LYS A CA 1
ATOM 1520 C C . LYS A 1 177 ? -13.140 12.522 20.688 1.00 61.41 177 LYS A C 1
ATOM 1522 O O . LYS A 1 177 ? -13.610 12.276 19.579 1.00 61.41 177 LYS A O 1
ATOM 1527 N N . HIS A 1 178 ? -11.835 12.711 20.863 1.00 58.25 178 HIS A N 1
ATOM 1528 C CA . HIS A 1 178 ? -10.882 12.729 19.752 1.00 58.25 178 HIS A CA 1
ATOM 1529 C C . HIS A 1 178 ? -10.369 11.328 19.424 1.00 58.25 178 HIS A C 1
ATOM 1531 O O . HIS A 1 178 ? -9.207 10.996 19.637 1.00 58.25 178 HIS A O 1
ATOM 1537 N N . LEU A 1 179 ? -11.252 10.505 18.863 1.00 64.62 179 LEU A N 1
ATOM 1538 C CA . LEU A 1 179 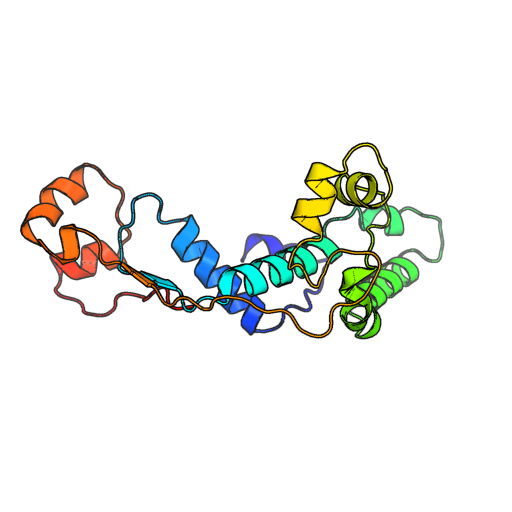? -10.839 9.281 18.190 1.00 64.62 179 LEU A CA 1
ATOM 1539 C C . LEU A 1 179 ? -10.421 9.629 16.768 1.00 64.62 179 LEU A C 1
ATOM 1541 O O . LEU A 1 179 ? -11.198 10.207 16.005 1.00 64.62 179 LEU A O 1
ATOM 1545 N N . ARG A 1 180 ? -9.195 9.256 16.396 1.00 61.34 180 ARG A N 1
ATOM 1546 C CA . ARG A 1 180 ? -8.796 9.250 14.989 1.00 61.34 180 ARG A CA 1
ATOM 1547 C C . ARG A 1 180 ? -9.682 8.238 14.269 1.00 61.34 180 ARG A C 1
ATOM 1549 O O . ARG A 1 180 ? -9.536 7.039 14.487 1.00 61.34 180 ARG A O 1
ATOM 1556 N N . ARG A 1 181 ? -10.616 8.714 13.446 1.00 57.22 181 ARG A N 1
ATOM 1557 C CA . ARG A 1 181 ? -11.331 7.834 12.523 1.00 57.22 181 ARG A CA 1
ATOM 1558 C C . ARG A 1 181 ? -10.343 7.367 11.466 1.00 57.22 181 ARG A C 1
ATOM 1560 O O . ARG A 1 181 ? -9.629 8.180 10.882 1.00 57.22 181 ARG A O 1
ATOM 1567 N N . ALA A 1 182 ? -10.283 6.060 11.252 1.00 54.94 182 ALA A N 1
ATOM 1568 C CA . ALA A 1 182 ? -9.621 5.498 10.088 1.00 54.94 182 ALA A CA 1
ATOM 1569 C C . ALA A 1 182 ? -10.609 5.559 8.918 1.00 54.94 182 ALA A C 1
ATOM 1571 O O . ALA A 1 182 ? -11.151 4.535 8.509 1.00 54.94 182 ALA A O 1
ATOM 1572 N N . ASP A 1 183 ? -10.883 6.772 8.446 1.00 53.38 183 ASP A N 1
ATOM 1573 C CA . ASP A 1 183 ? -11.635 6.989 7.214 1.00 53.38 183 ASP A CA 1
ATOM 1574 C C . ASP A 1 183 ? -10.611 7.069 6.054 1.00 53.38 183 ASP A C 1
ATOM 1576 O O . ASP A 1 183 ? -9.557 7.689 6.240 1.00 53.38 183 ASP A O 1
ATOM 1580 N N . PRO A 1 184 ? -10.825 6.346 4.936 1.00 48.72 184 PRO A N 1
ATOM 1581 C CA . PRO A 1 184 ? -9.995 6.423 3.731 1.00 48.72 184 PRO A CA 1
ATOM 1582 C C . PRO A 1 184 ? -9.986 7.803 3.072 1.00 48.72 184 PRO A C 1
ATOM 1584 O O . PRO A 1 184 ? -11.051 8.464 3.099 1.00 48.72 184 PRO A O 1
#

Radius of gyration: 21.47 Å; chains: 1; bounding box: 56×35×54 Å